Protein AF-A0A937R7B5-F1 (afdb_monomer_lite)

pLDDT: mean 81.18, std 18.34, range [26.33, 96.38]

Radius of gyration: 23.82 Å; chains: 1; bounding box: 44×45×76 Å

Secondary structure (DSSP, 8-state):
--------EEEEEEE-TTT--EEEEEEETTS-EEE--TT-------PPPSSSS------------------GGGEEEE--GGGTT-HHHHHHH-EEEETTT--SS--HHHHHHHHHHHHHHHHHT--S-HHHHHHHHHS-GGGG-SSHHHHHHHHHHH-HHHHHHHHHHHHHHHS-SHHHHHHHHTTS-GGGG-S-PPPHHHHHHHHHS--HHHHHHT-

Foldseek 3Di:
DDDPPDFDFQWDWDADPPPGDIFIFGQGPVRDTDTDDPPDDDDDDDDPDDDDDDDDDDDDDPDDCPDPPPPLVQWFKDDPPLQQQPLLLLLQQIFIAGPVPDDDDDALVRSVVRLLVLQLVLLVPAPPQVLVLCCVQPVCSVLSPDHSSSSSVSCCVPPPLSCVSSVLVNVCVVPVDLVSVPSSDPPDHSVVSDDDRDDRVVSVVSSSPDHPNSNSVSD

Sequence (219 aa):
MENDNAVIGVITSRKCPTCGHHEVGYETSNGEFLPLRPGDSVGVFRKPPAPGLAAKPEEFTVESPEGGEDDFSGFETWVPEALKSNRSLRSKYGVLINKDVVKGEMSAALYEMAYRQKLQLLIQRNYTPLSVILDKYFVAPHLAAGDPRRVADALWEELEEIRMPVQLVTQWLENPGDESLLKMIHPLSINDLKEGRVSDEQLKQELDELSLEDFLEML

Structure (mmCIF, N/CA/C/O backbone):
data_AF-A0A937R7B5-F1
#
_entry.id   AF-A0A937R7B5-F1
#
loop_
_atom_site.group_PDB
_atom_site.id
_atom_site.type_symbol
_atom_site.label_atom_id
_atom_site.label_alt_id
_atom_site.label_comp_id
_atom_site.label_asym_id
_atom_site.label_entity_id
_atom_site.label_seq_id
_atom_site.pdbx_PDB_ins_code
_atom_site.Cartn_x
_atom_site.Cartn_y
_atom_site.Cartn_z
_atom_site.occupancy
_atom_site.B_iso_or_equiv
_atom_site.auth_seq_id
_atom_site.auth_comp_id
_atom_site.auth_asym_id
_atom_site.auth_atom_id
_atom_site.pdbx_PDB_model_num
ATOM 1 N N . MET A 1 1 ? 22.180 9.642 -51.219 1.00 37.03 1 MET A N 1
ATOM 2 C CA . MET A 1 1 ? 22.421 8.798 -50.035 1.00 37.03 1 MET A CA 1
ATOM 3 C C . MET A 1 1 ? 21.064 8.266 -49.645 1.00 37.03 1 MET A C 1
ATOM 5 O O . MET A 1 1 ? 20.129 9.054 -49.595 1.00 37.03 1 MET A O 1
ATOM 9 N N . GLU A 1 2 ? 20.950 6.945 -49.645 1.00 38.78 2 GLU A N 1
ATOM 10 C CA . GLU A 1 2 ? 19.700 6.187 -49.709 1.00 38.78 2 GLU A CA 1
ATOM 11 C C . GLU A 1 2 ? 18.796 6.455 -48.504 1.00 38.78 2 GLU A C 1
ATOM 13 O O . GLU A 1 2 ? 19.267 6.603 -47.382 1.00 38.78 2 GLU A O 1
ATOM 18 N N . ASN A 1 3 ? 17.494 6.560 -48.774 1.00 39.47 3 ASN A N 1
ATOM 19 C CA . ASN A 1 3 ? 16.464 6.699 -47.756 1.00 39.47 3 ASN A CA 1
ATOM 20 C C . ASN A 1 3 ? 16.438 5.421 -46.910 1.00 39.47 3 ASN A C 1
ATOM 22 O O . ASN A 1 3 ? 16.066 4.365 -47.426 1.00 39.47 3 ASN A O 1
ATOM 26 N N . ASP A 1 4 ? 16.782 5.527 -45.626 1.00 47.38 4 ASP A N 1
ATOM 27 C CA . ASP A 1 4 ? 16.465 4.504 -44.630 1.00 47.38 4 ASP A CA 1
ATOM 28 C C . ASP A 1 4 ? 14.940 4.410 -44.520 1.00 47.38 4 ASP A C 1
ATOM 30 O O . ASP A 1 4 ? 14.279 5.155 -43.792 1.00 47.38 4 ASP A O 1
ATOM 34 N N . ASN A 1 5 ? 14.361 3.533 -45.338 1.00 60.12 5 ASN A N 1
ATOM 35 C CA . ASN A 1 5 ? 12.936 3.259 -45.339 1.00 60.12 5 ASN A CA 1
ATOM 36 C C . ASN A 1 5 ? 12.573 2.638 -43.990 1.00 60.12 5 ASN A C 1
ATOM 38 O O . ASN A 1 5 ? 12.854 1.467 -43.737 1.00 60.12 5 ASN A O 1
ATOM 42 N N . ALA A 1 6 ? 11.928 3.427 -43.134 1.00 66.88 6 ALA A N 1
ATOM 43 C CA . ALA A 1 6 ? 11.282 2.921 -41.936 1.00 66.88 6 ALA A CA 1
ATOM 44 C C . ALA A 1 6 ? 10.336 1.774 -42.322 1.00 66.88 6 ALA A C 1
ATOM 46 O O . ALA A 1 6 ? 9.425 1.955 -43.135 1.00 66.88 6 ALA A O 1
ATOM 47 N N . VAL A 1 7 ? 10.563 0.588 -41.757 1.00 69.31 7 VAL A N 1
ATOM 48 C CA . VAL A 1 7 ? 9.703 -0.569 -42.002 1.00 69.31 7 VAL A CA 1
ATOM 49 C C . VAL A 1 7 ? 8.607 -0.598 -40.947 1.00 69.31 7 VAL A C 1
ATOM 51 O O . VAL A 1 7 ? 8.877 -0.577 -39.748 1.00 69.31 7 VAL A O 1
ATOM 54 N N . ILE A 1 8 ? 7.357 -0.633 -41.403 1.00 78.75 8 ILE A N 1
ATOM 55 C CA . ILE A 1 8 ? 6.178 -0.671 -40.540 1.00 78.75 8 ILE A CA 1
ATOM 56 C C . ILE A 1 8 ? 5.576 -2.072 -40.620 1.00 78.75 8 ILE A C 1
ATOM 58 O O . ILE A 1 8 ? 5.249 -2.565 -41.701 1.00 78.75 8 ILE A O 1
ATOM 62 N N . GLY A 1 9 ? 5.416 -2.706 -39.464 1.00 81.06 9 GLY A N 1
ATOM 63 C CA . GLY A 1 9 ? 4.837 -4.035 -39.341 1.00 81.06 9 GLY A CA 1
ATOM 64 C C . GLY A 1 9 ? 4.212 -4.256 -37.971 1.00 81.06 9 GLY A C 1
ATOM 65 O O . GLY A 1 9 ? 4.376 -3.454 -37.051 1.00 81.06 9 GLY A O 1
ATOM 66 N N . VAL A 1 10 ? 3.467 -5.347 -37.839 1.00 83.38 10 VAL A N 1
ATOM 67 C CA . VAL A 1 10 ? 2.853 -5.762 -36.576 1.00 83.38 10 VAL A CA 1
ATOM 68 C C . VAL A 1 10 ? 3.848 -6.637 -35.827 1.00 83.38 10 VAL A C 1
ATOM 70 O O . VAL A 1 10 ? 4.328 -7.627 -36.375 1.00 83.38 10 VAL A O 1
ATOM 73 N N . ILE A 1 11 ? 4.156 -6.290 -34.576 1.00 87.38 11 ILE A N 1
ATOM 74 C CA . ILE A 1 11 ? 5.022 -7.124 -33.734 1.00 87.38 11 ILE A CA 1
ATOM 75 C C . ILE A 1 11 ? 4.336 -8.474 -33.509 1.00 87.38 11 ILE A C 1
ATOM 77 O O . ILE A 1 11 ? 3.206 -8.536 -33.025 1.00 87.38 11 ILE A O 1
ATOM 81 N N . THR A 1 12 ? 5.031 -9.552 -33.854 1.00 87.44 12 THR A N 1
ATOM 82 C CA . THR A 1 12 ? 4.553 -10.928 -33.745 1.00 87.44 12 THR A CA 1
ATOM 83 C C . THR A 1 12 ? 5.675 -11.853 -33.273 1.00 87.44 12 THR A C 1
ATOM 85 O O . THR A 1 12 ? 6.851 -11.485 -33.232 1.00 87.44 12 THR A O 1
ATOM 88 N N . SER A 1 13 ? 5.315 -13.077 -32.903 1.00 90.06 13 SER A N 1
ATOM 89 C CA . SER A 1 13 ? 6.267 -14.117 -32.513 1.00 90.06 13 SER A CA 1
ATOM 90 C C . SER A 1 13 ? 6.004 -15.386 -33.308 1.00 90.06 13 SER A C 1
ATOM 92 O O . SER A 1 13 ? 4.850 -15.750 -33.542 1.00 90.06 13 SER A O 1
ATOM 94 N N . ARG A 1 14 ? 7.068 -16.071 -33.723 1.00 88.25 14 ARG A N 1
ATOM 95 C CA . ARG A 1 14 ? 6.978 -17.357 -34.425 1.00 88.25 14 ARG A CA 1
ATOM 96 C C . ARG A 1 14 ? 8.133 -18.275 -34.039 1.00 88.25 14 ARG A C 1
ATOM 98 O O . ARG A 1 14 ? 9.072 -17.861 -33.366 1.00 88.25 14 ARG A O 1
ATOM 105 N N . LYS A 1 15 ? 8.077 -19.536 -34.471 1.00 89.00 15 LYS A N 1
ATOM 106 C CA . LYS A 1 15 ? 9.223 -20.451 -34.380 1.00 89.00 15 LYS A CA 1
ATOM 107 C C . LYS A 1 15 ? 10.112 -20.288 -35.607 1.00 89.00 15 LYS A C 1
ATOM 109 O O . LYS A 1 15 ? 9.613 -20.338 -36.730 1.00 89.00 15 LYS A O 1
ATOM 114 N N . CYS A 1 16 ? 11.414 -20.137 -35.386 1.00 81.56 16 CYS A N 1
ATOM 115 C CA . CYS A 1 16 ? 12.412 -20.055 -36.440 1.00 81.56 16 CYS A CA 1
ATOM 116 C C . CYS A 1 16 ? 12.360 -21.331 -37.300 1.00 81.56 16 CYS A C 1
ATOM 118 O O . CYS A 1 16 ? 12.525 -22.430 -36.755 1.00 81.56 16 CYS A O 1
ATOM 120 N N . PRO A 1 17 ? 12.171 -21.232 -38.627 1.00 80.31 17 PRO A N 1
ATOM 121 C CA . PRO A 1 17 ? 12.059 -22.405 -39.495 1.00 80.31 17 PRO A CA 1
ATOM 122 C C . PRO A 1 17 ? 13.367 -23.207 -39.595 1.00 80.31 17 PRO A C 1
ATOM 124 O O . PRO A 1 17 ? 13.338 -24.374 -39.971 1.00 80.31 17 PRO A O 1
ATOM 127 N N . THR A 1 18 ? 14.505 -22.604 -39.238 1.00 81.56 18 THR A N 1
ATOM 128 C CA . THR A 1 18 ? 15.832 -23.226 -39.360 1.00 81.56 18 THR A CA 1
ATOM 129 C C . THR A 1 18 ? 16.210 -24.069 -38.143 1.00 81.56 18 THR A C 1
ATOM 131 O O . THR A 1 18 ? 16.817 -25.125 -38.292 1.00 81.56 18 THR A O 1
ATOM 134 N N . CYS A 1 19 ? 15.881 -23.622 -36.928 1.00 85.88 19 CYS A N 1
ATOM 135 C CA . CYS A 1 19 ? 16.323 -24.291 -35.697 1.00 85.88 19 CYS A CA 1
ATOM 136 C C . CYS A 1 19 ? 15.269 -24.364 -34.582 1.00 85.88 19 CYS A C 1
ATOM 138 O O . CYS A 1 19 ? 15.563 -24.865 -33.501 1.00 85.88 19 CYS A O 1
ATOM 140 N N . GLY A 1 20 ? 14.036 -23.908 -34.825 1.00 83.06 20 GLY A N 1
ATOM 141 C CA . GLY A 1 20 ? 12.882 -24.166 -33.958 1.00 83.06 20 GLY A CA 1
ATOM 142 C C . GLY A 1 20 ? 12.789 -23.342 -32.669 1.00 83.06 20 GLY A C 1
ATOM 143 O O .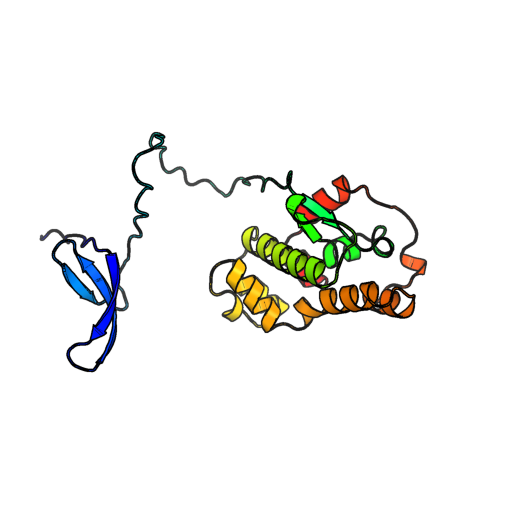 GLY A 1 20 ? 11.826 -23.523 -31.922 1.00 83.06 20 GLY A O 1
ATOM 144 N N . HIS A 1 21 ? 13.735 -22.436 -32.398 1.00 80.00 21 HIS A N 1
ATOM 145 C CA . HIS A 1 21 ? 13.627 -21.496 -31.277 1.00 80.00 21 HIS A CA 1
ATOM 146 C C . HIS A 1 21 ? 12.552 -20.433 -31.545 1.00 80.00 21 HIS A C 1
ATOM 148 O O . HIS A 1 21 ? 12.175 -20.193 -32.692 1.00 80.00 21 HIS A O 1
ATOM 154 N N . HIS A 1 22 ? 12.045 -19.798 -30.489 1.00 86.06 22 HIS A N 1
ATOM 155 C CA . HIS A 1 22 ? 11.089 -18.701 -30.632 1.00 86.06 22 HIS A CA 1
ATOM 156 C C . HIS A 1 22 ? 11.817 -17.409 -30.999 1.00 86.06 22 HIS A C 1
ATOM 158 O O . HIS A 1 22 ? 12.735 -16.998 -30.295 1.00 86.06 22 HIS A O 1
ATOM 164 N N . GLU A 1 23 ? 11.381 -16.773 -32.081 1.00 87.25 23 GLU A N 1
ATOM 165 C CA . GLU A 1 23 ? 11.879 -15.485 -32.552 1.00 87.25 23 GLU A CA 1
ATOM 166 C C . GLU A 1 23 ? 10.748 -14.448 -32.530 1.00 87.25 23 GLU A C 1
ATOM 168 O O . GLU A 1 23 ? 9.599 -14.740 -32.881 1.00 87.25 23 GLU A O 1
ATOM 173 N N . VAL A 1 24 ? 11.080 -13.235 -32.084 1.00 90.62 24 VAL A N 1
ATOM 174 C CA . VAL A 1 24 ? 10.179 -12.076 -32.069 1.00 90.62 24 VAL A CA 1
ATOM 175 C C . VAL A 1 24 ? 10.624 -11.124 -33.170 1.00 90.62 24 VAL A C 1
ATOM 177 O O . VAL A 1 24 ? 11.815 -10.869 -33.347 1.00 90.62 24 VAL A O 1
ATOM 180 N N . GLY A 1 25 ? 9.667 -10.627 -33.937 1.00 89.44 25 GLY A N 1
ATOM 181 C CA . GLY A 1 25 ? 9.913 -9.781 -35.095 1.00 89.44 25 GLY A CA 1
ATOM 182 C C . GLY A 1 25 ? 8.684 -8.958 -35.429 1.00 89.44 25 GLY A C 1
ATOM 183 O O . GLY A 1 25 ? 7.690 -8.989 -34.705 1.00 89.44 25 GLY A O 1
ATOM 184 N N . TYR A 1 26 ? 8.735 -8.235 -36.533 1.00 88.38 26 TYR A N 1
ATOM 185 C CA . TYR A 1 26 ? 7.574 -7.550 -37.081 1.00 88.38 26 TYR A CA 1
ATOM 186 C C . TYR A 1 26 ? 7.204 -8.157 -38.430 1.00 88.38 26 TYR A C 1
ATOM 188 O O . TYR A 1 26 ? 8.061 -8.463 -39.259 1.00 88.38 26 TYR A O 1
ATOM 196 N N . GLU A 1 27 ? 5.908 -8.358 -38.631 1.00 87.12 27 GLU A N 1
ATOM 197 C CA . GLU A 1 27 ? 5.335 -8.818 -39.888 1.00 87.12 27 GLU A CA 1
ATOM 198 C C . GLU A 1 27 ? 4.853 -7.607 -40.686 1.00 87.12 27 GLU A C 1
ATOM 200 O O . GLU A 1 27 ? 4.016 -6.827 -40.219 1.00 87.12 27 GLU A O 1
ATOM 205 N N . THR A 1 28 ? 5.422 -7.404 -41.871 1.00 85.00 28 THR A N 1
ATOM 206 C CA . THR A 1 28 ? 5.047 -6.299 -42.762 1.00 85.00 28 THR A CA 1
ATOM 207 C C . THR A 1 28 ? 3.679 -6.550 -43.396 1.00 85.00 28 THR A C 1
ATOM 209 O O . THR A 1 28 ? 3.172 -7.671 -43.409 1.00 85.00 28 THR A O 1
ATOM 212 N N . SER A 1 29 ? 3.084 -5.522 -44.009 1.00 77.75 29 SER A N 1
ATOM 213 C CA . SER A 1 29 ? 1.828 -5.667 -44.767 1.00 77.75 29 SER A CA 1
ATOM 214 C C . SER A 1 29 ? 1.889 -6.716 -45.883 1.00 77.75 29 SER A C 1
ATOM 216 O O . SER A 1 29 ? 0.852 -7.192 -46.337 1.00 77.75 29 SER A O 1
ATOM 218 N N . ASN A 1 30 ? 3.097 -7.065 -46.328 1.00 79.75 30 ASN A N 1
ATOM 219 C CA . ASN A 1 30 ? 3.339 -8.034 -47.389 1.00 79.75 30 ASN A CA 1
ATOM 220 C C . ASN A 1 30 ? 3.539 -9.465 -46.846 1.00 79.75 30 ASN A C 1
ATOM 222 O O . ASN A 1 30 ? 3.862 -10.361 -47.622 1.00 79.75 30 ASN A O 1
ATOM 226 N N . GLY A 1 31 ? 3.370 -9.684 -45.533 1.00 81.19 31 GLY A N 1
ATOM 227 C CA . GLY A 1 31 ? 3.555 -10.981 -44.868 1.00 81.19 31 GLY A CA 1
ATOM 228 C C . GLY A 1 31 ? 5.021 -11.370 -44.651 1.00 81.19 31 GLY A C 1
ATOM 229 O O . GLY A 1 31 ? 5.321 -12.510 -44.296 1.00 81.19 31 GLY A O 1
ATOM 230 N N . GLU A 1 32 ? 5.957 -10.446 -44.884 1.00 88.12 32 GLU A N 1
ATOM 231 C CA . GLU A 1 32 ? 7.374 -10.674 -44.615 1.00 88.12 32 GLU A CA 1
ATOM 232 C C . GLU A 1 32 ? 7.655 -10.484 -43.125 1.00 88.12 32 GLU A C 1
ATOM 234 O O . GLU A 1 32 ? 7.302 -9.457 -42.548 1.00 88.12 32 GLU A O 1
ATOM 239 N N . PHE A 1 33 ? 8.315 -11.465 -42.513 1.00 86.81 33 PHE A N 1
ATOM 240 C CA . PHE A 1 33 ? 8.740 -11.391 -41.121 1.00 86.81 33 PHE A CA 1
ATOM 241 C C . PHE A 1 33 ? 10.193 -10.940 -41.029 1.00 86.81 33 PHE A C 1
ATOM 243 O O . PHE A 1 33 ? 11.089 -11.604 -41.559 1.00 86.81 33 PHE A O 1
ATOM 250 N N . LEU A 1 34 ? 10.421 -9.871 -40.276 1.00 86.25 34 LEU A N 1
ATOM 251 C CA . LEU A 1 34 ? 11.741 -9.322 -39.998 1.00 86.25 34 LEU A CA 1
ATOM 252 C C . LEU A 1 34 ? 12.039 -9.481 -38.497 1.00 86.25 34 LEU A C 1
ATOM 254 O O . LEU A 1 34 ? 11.307 -8.927 -37.673 1.00 86.25 34 LEU A O 1
ATOM 258 N N . PRO A 1 35 ? 13.066 -10.263 -38.110 1.00 87.94 35 PRO A N 1
ATOM 259 C CA . PRO A 1 35 ? 13.387 -10.490 -36.703 1.00 87.94 35 PRO A CA 1
ATOM 260 C C . PRO A 1 35 ? 13.931 -9.215 -36.055 1.00 87.94 35 PRO A C 1
ATOM 262 O O . PRO A 1 35 ? 14.759 -8.527 -36.656 1.00 87.94 35 PRO A O 1
ATOM 265 N N . LEU A 1 36 ? 13.517 -8.944 -34.815 1.00 87.38 36 LEU A N 1
ATOM 266 C CA . LEU A 1 36 ? 14.069 -7.849 -34.018 1.00 87.38 36 LEU A CA 1
ATOM 267 C C . LEU A 1 36 ? 15.483 -8.199 -33.557 1.00 87.38 36 LEU A C 1
ATOM 269 O O . LEU A 1 36 ? 15.733 -9.293 -33.042 1.00 87.38 36 LEU A O 1
ATOM 273 N N . ARG A 1 37 ? 16.409 -7.257 -33.718 1.00 82.75 37 ARG A N 1
ATOM 274 C CA . ARG A 1 37 ? 17.803 -7.393 -33.301 1.00 82.75 37 ARG A CA 1
ATOM 275 C C . ARG A 1 37 ? 18.113 -6.450 -32.140 1.00 82.75 37 ARG A C 1
ATOM 277 O O . ARG A 1 37 ? 17.550 -5.359 -32.051 1.00 82.75 37 ARG A O 1
ATOM 284 N N . PRO A 1 38 ? 19.037 -6.834 -31.244 1.00 76.31 38 PRO A N 1
ATOM 285 C CA . PRO A 1 38 ? 19.567 -5.902 -30.259 1.00 76.31 38 PRO A CA 1
ATOM 286 C C . PRO A 1 38 ? 20.127 -4.651 -30.949 1.00 76.31 38 PRO A C 1
ATOM 288 O O . PRO A 1 38 ? 20.987 -4.764 -31.821 1.00 76.31 38 PRO A O 1
ATOM 291 N N . GLY A 1 39 ? 19.639 -3.475 -30.548 1.00 75.00 39 GLY A N 1
ATOM 292 C CA . GLY A 1 39 ? 20.003 -2.186 -31.146 1.00 75.00 39 GLY A CA 1
ATOM 293 C C . GLY A 1 39 ? 18.953 -1.588 -32.090 1.00 75.00 39 GLY A C 1
ATOM 294 O O . GLY A 1 39 ? 19.116 -0.438 -32.489 1.00 75.00 39 GLY A O 1
ATOM 295 N N . ASP A 1 40 ? 17.876 -2.312 -32.410 1.00 78.62 40 ASP A N 1
ATOM 296 C CA . ASP A 1 40 ? 16.778 -1.769 -33.216 1.00 78.62 40 ASP A CA 1
ATOM 297 C C . ASP A 1 40 ? 15.993 -0.690 -32.448 1.00 78.62 40 ASP A C 1
ATOM 299 O O . ASP A 1 40 ? 15.599 -0.875 -31.293 1.00 78.62 40 ASP A O 1
ATOM 303 N N . SER A 1 41 ? 15.710 0.428 -33.121 1.00 73.12 41 SER A N 1
ATOM 304 C CA . SER A 1 41 ? 14.814 1.479 -32.623 1.00 73.12 41 SER A CA 1
ATOM 305 C C . SER A 1 41 ? 13.379 1.190 -33.059 1.00 73.12 41 SER A C 1
ATOM 307 O O . SER A 1 41 ? 13.099 1.110 -34.254 1.00 73.12 41 SER A O 1
ATOM 309 N N . VAL A 1 42 ? 12.453 1.062 -32.104 1.00 76.31 42 VAL A N 1
ATOM 310 C CA . VAL A 1 42 ? 11.048 0.716 -32.379 1.00 76.31 42 VAL A CA 1
ATOM 311 C C . VAL A 1 42 ? 10.129 1.909 -32.123 1.00 76.31 42 VAL A C 1
ATOM 313 O O . VAL A 1 42 ? 10.086 2.450 -31.020 1.00 76.31 42 VAL A O 1
ATOM 316 N N . GLY A 1 43 ? 9.346 2.285 -33.138 1.00 73.69 43 GLY A N 1
ATOM 317 C CA . GLY A 1 43 ? 8.228 3.219 -33.003 1.00 73.69 43 GLY A CA 1
ATOM 318 C C . GLY A 1 43 ? 6.922 2.471 -32.733 1.00 73.69 43 GLY A C 1
ATOM 319 O O . GLY A 1 43 ? 6.501 1.647 -33.543 1.00 73.69 43 GLY A O 1
ATOM 320 N N . VAL A 1 44 ? 6.263 2.747 -31.604 1.00 75.12 44 VAL A N 1
ATOM 321 C CA . VAL A 1 44 ? 4.973 2.127 -31.262 1.00 75.12 44 VAL A CA 1
ATOM 322 C C . VAL A 1 44 ? 3.831 3.011 -31.750 1.00 75.12 44 VAL A C 1
ATOM 324 O O . VAL A 1 44 ? 3.490 4.018 -31.134 1.00 75.12 44 VAL A O 1
ATOM 327 N N . PHE A 1 45 ? 3.198 2.598 -32.844 1.00 68.31 45 PHE A N 1
ATOM 328 C CA . PHE A 1 45 ? 2.004 3.250 -33.373 1.00 68.31 45 PHE A CA 1
ATOM 329 C C . PHE A 1 45 ? 0.767 2.534 -32.833 1.00 68.31 45 PHE A C 1
ATOM 331 O O . PHE A 1 45 ? 0.415 1.441 -33.282 1.00 68.31 45 PHE A O 1
ATOM 338 N N . ARG A 1 46 ? 0.095 3.128 -31.841 1.00 61.22 46 ARG A N 1
ATOM 339 C CA . ARG A 1 46 ? -1.196 2.612 -31.372 1.00 61.22 46 ARG A CA 1
ATOM 340 C C . ARG A 1 46 ? -2.193 2.738 -32.521 1.00 61.22 46 ARG A C 1
ATOM 342 O O . ARG A 1 46 ? -2.498 3.849 -32.949 1.00 61.22 46 ARG A O 1
ATOM 349 N N . LYS A 1 47 ? -2.686 1.607 -33.038 1.00 51.47 47 LYS A N 1
ATOM 350 C CA . LYS A 1 47 ? -3.784 1.613 -34.009 1.00 51.47 47 LYS A CA 1
ATOM 351 C C . LYS A 1 47 ? -4.956 2.361 -33.360 1.00 51.47 47 LYS A C 1
ATOM 353 O O . LYS A 1 47 ? -5.373 1.951 -32.275 1.00 51.47 47 LYS A O 1
ATOM 358 N N . PRO A 1 48 ? -5.476 3.436 -33.973 1.00 41.44 48 PRO A N 1
ATOM 359 C CA . PRO A 1 48 ? -6.657 4.101 -33.452 1.00 41.44 48 PRO A CA 1
ATOM 360 C C . PRO A 1 48 ? -7.803 3.085 -33.347 1.00 41.44 48 PRO A C 1
ATOM 362 O O . PRO A 1 48 ? -7.903 2.205 -34.216 1.00 41.44 48 PRO A O 1
ATOM 365 N N . PRO A 1 49 ? -8.678 3.177 -32.330 1.00 41.12 49 PRO A N 1
ATOM 366 C CA . PRO A 1 49 ? -9.955 2.479 -32.390 1.00 41.12 49 PRO A CA 1
ATOM 367 C C . PRO A 1 49 ? -10.642 2.835 -33.719 1.00 41.12 49 PRO A C 1
ATOM 369 O O . PRO A 1 49 ? -10.520 3.958 -34.213 1.00 41.12 49 PRO A O 1
ATOM 372 N N . ALA A 1 50 ? -11.289 1.848 -34.346 1.00 35.62 50 ALA A N 1
ATOM 373 C CA . ALA A 1 50 ? -11.968 2.028 -35.628 1.00 35.62 50 ALA A CA 1
ATOM 374 C C . ALA A 1 50 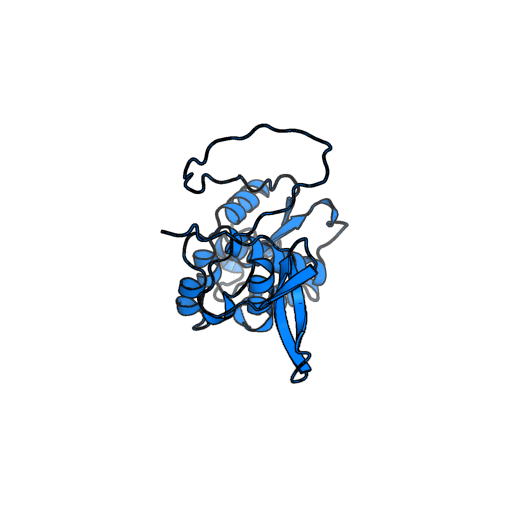? -12.889 3.269 -35.596 1.00 35.62 50 ALA A C 1
ATOM 376 O O . ALA A 1 50 ? -13.462 3.567 -34.547 1.00 35.62 50 ALA A O 1
ATOM 377 N N . PRO A 1 51 ? -13.017 4.009 -36.713 1.00 38.56 51 PRO A N 1
ATOM 378 C CA . PRO A 1 51 ? -13.577 5.352 -36.713 1.00 38.56 51 PRO A CA 1
ATOM 379 C C . PRO A 1 51 ? -15.024 5.354 -36.224 1.00 38.56 51 PRO A C 1
ATOM 381 O O . PRO A 1 51 ? -15.932 4.834 -36.867 1.00 38.56 51 PRO A O 1
ATOM 384 N N . GLY A 1 52 ? -15.194 5.993 -35.076 1.00 33.00 52 GLY A N 1
ATOM 385 C CA . GLY A 1 52 ? -16.455 6.241 -34.410 1.00 33.00 52 GLY A CA 1
ATOM 386 C C . GLY A 1 52 ? -16.178 7.074 -33.171 1.00 33.00 52 GLY A C 1
ATOM 387 O O . GLY A 1 52 ? -16.301 6.553 -32.074 1.00 33.00 52 GLY A O 1
ATOM 388 N N . LEU A 1 53 ? -15.730 8.316 -33.393 1.00 35.62 53 LEU A N 1
ATOM 389 C CA . LEU A 1 53 ? -15.740 9.505 -32.520 1.00 35.62 53 LEU A CA 1
ATOM 390 C C . LEU A 1 53 ? -14.433 10.286 -32.713 1.00 35.62 53 LEU A C 1
ATOM 392 O O . LEU A 1 53 ? -13.343 9.850 -32.362 1.00 35.62 53 LEU A O 1
ATOM 396 N N . ALA A 1 54 ? -14.572 11.426 -33.382 1.00 40.75 54 ALA A N 1
ATOM 397 C CA . ALA A 1 54 ? -13.494 12.324 -33.749 1.00 40.75 54 ALA A CA 1
ATOM 398 C C . ALA A 1 54 ? -12.987 13.132 -32.547 1.00 40.75 54 ALA A C 1
ATOM 400 O O . ALA A 1 54 ? -13.794 13.622 -31.762 1.00 40.75 54 ALA A O 1
ATOM 401 N N . ALA A 1 55 ? -11.682 13.402 -32.511 1.00 32.19 55 ALA A N 1
ATOM 402 C CA . ALA A 1 55 ? -11.148 14.658 -31.997 1.00 32.19 55 ALA A CA 1
ATOM 403 C C . ALA A 1 55 ? -9.831 14.996 -32.717 1.00 32.19 55 ALA A C 1
ATOM 405 O O . ALA A 1 55 ? -9.081 14.113 -33.127 1.00 32.19 55 ALA A O 1
ATOM 406 N N . LYS A 1 56 ? -9.645 16.294 -32.955 1.00 34.25 56 LYS A N 1
ATOM 407 C CA . LYS A 1 56 ? -8.581 16.945 -33.731 1.00 34.25 56 LYS A CA 1
ATOM 408 C C . LYS A 1 56 ? -7.190 16.821 -33.074 1.00 34.25 56 LYS A C 1
ATOM 410 O O . LYS A 1 56 ? -7.121 16.514 -31.891 1.00 34.25 56 LYS A O 1
ATOM 415 N N . PRO A 1 57 ? -6.106 17.080 -33.833 1.00 41.56 57 PRO A N 1
ATOM 416 C CA . PRO A 1 57 ? -4.736 16.953 -33.349 1.00 41.56 57 PRO A CA 1
ATOM 417 C C . PRO A 1 57 ? -4.347 18.170 -32.505 1.00 41.56 57 PRO A C 1
ATOM 419 O O . PRO A 1 57 ? -4.459 19.297 -32.988 1.00 41.56 57 PRO A O 1
ATOM 422 N N . GLU A 1 58 ? -3.867 17.939 -31.285 1.00 34.09 58 GLU A N 1
ATOM 423 C CA . GLU A 1 58 ? -3.130 18.946 -30.519 1.00 34.09 58 GLU A CA 1
ATOM 424 C C . GLU A 1 58 ? -1.634 18.633 -30.530 1.00 34.09 58 GLU A C 1
ATOM 426 O O . GLU A 1 58 ? -1.197 17.479 -30.552 1.00 34.09 58 GLU A O 1
ATOM 431 N N . GLU A 1 59 ? -0.880 19.719 -30.648 1.00 34.19 59 GLU A N 1
ATOM 432 C CA . GLU A 1 59 ? 0.565 19.797 -30.751 1.00 34.19 59 GLU A CA 1
ATOM 433 C C . GLU A 1 59 ? 1.231 19.264 -29.479 1.00 34.19 59 GLU A C 1
ATOM 435 O O . GLU A 1 59 ? 0.737 19.438 -28.371 1.00 34.19 59 GLU A O 1
ATOM 440 N N . PHE A 1 60 ? 2.388 18.625 -29.651 1.00 35.97 60 PHE A N 1
ATOM 441 C CA . PHE A 1 60 ? 3.260 18.224 -28.554 1.00 35.97 60 PHE A CA 1
ATOM 442 C C . PHE A 1 60 ? 3.797 19.468 -27.829 1.00 35.97 60 PHE A C 1
ATOM 444 O O . PHE A 1 60 ? 4.827 20.028 -28.213 1.00 35.97 60 PHE A O 1
ATOM 451 N N . THR A 1 61 ? 3.135 19.870 -26.751 1.00 27.84 61 THR A N 1
ATOM 452 C CA . THR A 1 61 ? 3.774 20.559 -25.632 1.00 27.84 61 THR A CA 1
ATOM 453 C C . THR A 1 61 ? 4.373 19.509 -24.706 1.00 27.84 61 THR A C 1
ATOM 455 O O . THR A 1 61 ? 3.727 18.540 -24.314 1.00 27.84 61 THR A O 1
ATOM 458 N N . VAL A 1 62 ? 5.656 19.678 -24.383 1.00 44.28 62 VAL A N 1
ATOM 459 C CA . VAL A 1 62 ? 6.285 18.991 -23.253 1.00 44.28 62 VAL A CA 1
ATOM 460 C C . VAL A 1 62 ? 5.632 19.562 -22.002 1.00 44.28 62 VAL A C 1
ATOM 462 O O . VAL A 1 62 ? 6.075 20.575 -21.467 1.00 44.28 62 VAL A O 1
ATOM 465 N N . GLU A 1 63 ? 4.529 18.955 -21.589 1.00 26.33 63 GLU A N 1
ATOM 466 C CA . GLU A 1 63 ? 3.933 19.213 -20.293 1.00 26.33 63 GLU A CA 1
ATOM 467 C C . GLU A 1 63 ? 4.709 18.381 -19.273 1.00 26.33 63 GLU A C 1
ATOM 469 O O . GLU A 1 63 ? 4.770 17.150 -19.338 1.00 26.33 63 GLU A O 1
ATOM 474 N N . SER A 1 64 ? 5.344 19.079 -18.326 1.00 37.38 64 SER A N 1
ATOM 475 C CA . SER A 1 64 ? 5.522 18.541 -16.976 1.00 37.38 64 SER A CA 1
ATOM 476 C C . SER A 1 64 ? 4.220 17.856 -16.552 1.00 37.38 64 SER A C 1
ATOM 478 O O . SER A 1 64 ? 3.165 18.325 -16.975 1.00 37.38 64 SER A O 1
ATOM 480 N N . PRO A 1 65 ? 4.241 16.802 -15.719 1.00 36.53 65 PRO A N 1
ATOM 481 C CA . PRO A 1 65 ? 3.012 16.176 -15.259 1.00 36.53 65 PRO A CA 1
ATOM 482 C C . PRO A 1 65 ? 2.307 17.174 -14.333 1.00 36.53 65 PRO A C 1
ATOM 484 O O . PRO A 1 65 ? 2.503 17.169 -13.122 1.00 36.53 65 PRO A O 1
ATOM 487 N N . GLU A 1 66 ? 1.544 18.101 -14.905 1.00 33.75 66 GLU A N 1
ATOM 488 C CA . GLU A 1 66 ? 0.448 18.729 -14.202 1.00 33.75 66 GLU A CA 1
ATOM 489 C C . GLU A 1 66 ? -0.518 17.593 -13.903 1.00 33.75 66 GLU A C 1
ATOM 491 O O . GLU A 1 66 ? -0.907 16.833 -14.793 1.00 33.75 66 GLU A O 1
ATOM 496 N N . GLY A 1 67 ? -0.779 17.413 -12.609 1.00 34.44 67 GLY A N 1
ATOM 497 C CA . GLY A 1 67 ? -1.622 16.358 -12.091 1.00 34.44 67 GLY A CA 1
ATOM 498 C C . GLY A 1 67 ? -2.908 16.264 -12.895 1.00 34.44 67 GLY A C 1
ATOM 499 O O . GLY A 1 67 ? -3.776 17.128 -12.806 1.00 34.44 67 GLY A O 1
ATOM 500 N N . GLY A 1 68 ? -3.052 15.169 -13.641 1.00 33.97 68 GLY A N 1
ATOM 501 C CA . GLY A 1 68 ? -4.373 14.599 -13.790 1.00 33.97 68 GLY A CA 1
ATOM 502 C C . GLY A 1 68 ? -4.816 14.291 -12.372 1.00 33.97 68 GLY A C 1
ATOM 503 O O . GLY A 1 68 ? -4.240 13.406 -11.743 1.00 33.97 68 GLY A O 1
ATOM 504 N N . GLU A 1 69 ? -5.735 15.093 -11.839 1.00 43.50 69 GLU A N 1
ATOM 505 C CA . GLU A 1 69 ? -6.460 14.747 -10.626 1.00 43.50 69 GLU A CA 1
ATOM 506 C C . GLU A 1 69 ? -7.030 13.352 -10.885 1.00 43.50 69 GLU A C 1
ATOM 508 O O . GLU A 1 69 ? -7.957 13.193 -11.682 1.00 43.50 69 GLU A O 1
ATOM 513 N N . ASP A 1 70 ? -6.401 12.319 -10.316 1.00 51.09 70 ASP A N 1
ATOM 514 C CA . ASP A 1 70 ? -6.976 10.985 -10.299 1.00 51.09 70 ASP A CA 1
ATOM 515 C C . ASP A 1 70 ? -8.372 11.175 -9.697 1.00 51.09 70 ASP A C 1
ATOM 517 O O . ASP A 1 70 ? -8.508 11.576 -8.539 1.00 51.09 70 ASP A O 1
ATOM 521 N N . ASP A 1 71 ? -9.418 11.008 -10.512 1.00 60.44 71 ASP A N 1
ATOM 522 C CA . ASP A 1 71 ? -10.784 11.285 -10.085 1.00 60.44 71 ASP A CA 1
ATOM 523 C C . ASP A 1 71 ? -11.202 10.236 -9.050 1.00 60.44 71 ASP A C 1
ATOM 525 O O . ASP A 1 71 ? -11.782 9.187 -9.345 1.00 60.44 71 ASP A O 1
ATOM 529 N N . PHE A 1 72 ? -10.890 10.523 -7.788 1.00 65.88 72 PHE A N 1
ATOM 530 C CA . PHE A 1 72 ? -11.242 9.672 -6.670 1.00 65.88 72 PHE A CA 1
ATOM 531 C C . PHE A 1 72 ? -12.724 9.816 -6.291 1.00 65.88 72 PHE A C 1
ATOM 533 O O . PHE A 1 72 ? -13.126 9.325 -5.235 1.00 65.88 72 PHE A O 1
ATOM 540 N N . SER A 1 73 ? -13.572 10.517 -7.057 1.00 69.38 73 SER A N 1
ATOM 541 C CA . SER A 1 73 ? -15.000 10.703 -6.731 1.00 69.38 73 SER A CA 1
ATOM 542 C C . SER A 1 73 ? -15.755 9.373 -6.557 1.00 69.38 73 SER A C 1
ATOM 544 O O . SER A 1 73 ? -16.647 9.268 -5.700 1.00 69.38 73 SER A O 1
ATOM 546 N N . GLY A 1 74 ? -15.326 8.336 -7.285 1.00 78.44 74 GLY A N 1
ATOM 547 C CA . GLY A 1 74 ? -15.823 6.958 -7.199 1.00 78.44 74 GLY A CA 1
ATOM 548 C C . GLY A 1 74 ? -15.282 6.123 -6.031 1.00 78.44 74 GLY A C 1
ATOM 549 O O . GLY A 1 74 ? -15.675 4.967 -5.887 1.00 78.44 74 GLY A O 1
ATOM 550 N N . PHE A 1 75 ? -14.404 6.678 -5.190 1.00 83.75 75 PHE A N 1
ATOM 551 C CA . PHE A 1 75 ? -13.767 5.956 -4.089 1.00 83.75 75 PHE A CA 1
ATOM 552 C C . PHE A 1 75 ? -14.278 6.400 -2.714 1.00 83.75 75 PHE A C 1
ATOM 554 O O . PHE A 1 75 ? -14.559 7.579 -2.477 1.00 83.75 75 PHE A O 1
ATOM 561 N N . GLU A 1 76 ? -14.367 5.434 -1.807 1.00 87.19 76 GLU A N 1
ATOM 562 C CA . GLU A 1 76 ? -14.571 5.592 -0.368 1.00 87.19 76 GLU A CA 1
ATOM 563 C C . GLU A 1 76 ? -13.282 5.278 0.381 1.00 87.19 76 GLU A C 1
ATOM 565 O O . GLU A 1 76 ? -12.491 4.430 -0.034 1.00 87.19 76 GLU A O 1
ATOM 570 N N . THR A 1 77 ? -13.057 5.978 1.487 1.00 91.94 77 THR A N 1
ATOM 571 C CA . THR A 1 77 ? -11.921 5.722 2.364 1.00 91.94 77 THR A CA 1
ATOM 572 C C . THR A 1 77 ? -12.296 4.689 3.409 1.00 91.94 77 THR A C 1
ATOM 574 O O . THR A 1 77 ? -13.404 4.681 3.945 1.00 91.94 77 THR A O 1
ATOM 577 N N . TRP A 1 78 ? -11.353 3.811 3.729 1.00 93.62 78 TRP A N 1
ATOM 578 C CA . TRP A 1 78 ? -11.520 2.872 4.823 1.00 93.62 78 TRP A CA 1
ATOM 579 C C . TRP A 1 78 ? -10.242 2.743 5.633 1.00 93.62 78 TRP A C 1
ATOM 581 O O . TRP A 1 78 ? -9.143 2.632 5.093 1.00 93.62 78 TRP A O 1
ATOM 591 N N . VAL A 1 79 ? -10.403 2.728 6.949 1.00 93.38 79 VAL A N 1
ATOM 592 C CA . VAL A 1 79 ? -9.359 2.446 7.929 1.00 93.38 79 VAL A CA 1
ATOM 593 C C . VAL A 1 79 ? -10.043 1.852 9.165 1.00 93.38 79 VAL A C 1
ATOM 595 O O . VAL A 1 79 ? -11.172 2.254 9.467 1.00 93.38 79 VAL A O 1
ATOM 598 N N . PRO A 1 80 ? -9.408 0.930 9.908 1.00 91.88 80 PRO A N 1
ATOM 599 C CA . PRO A 1 80 ? -9.960 0.459 11.172 1.00 91.88 80 PRO A CA 1
ATOM 600 C C . PRO A 1 80 ? -10.273 1.632 12.112 1.00 91.88 80 PRO A C 1
ATOM 602 O O . PRO A 1 80 ? -9.425 2.496 12.340 1.00 91.88 80 PRO A O 1
ATOM 605 N N . GLU A 1 81 ? -11.478 1.656 12.690 1.00 88.50 81 GLU A N 1
ATOM 606 C CA . GLU A 1 81 ? -11.954 2.764 13.541 1.00 88.50 81 GLU A CA 1
ATOM 607 C C . GLU A 1 81 ? -10.999 3.082 14.702 1.00 88.50 81 GLU A C 1
ATOM 609 O O . GLU A 1 81 ? -10.806 4.245 15.054 1.00 88.50 81 GLU A O 1
ATOM 614 N N . ALA A 1 82 ? -10.349 2.055 15.258 1.00 88.56 82 ALA A N 1
ATOM 615 C CA . ALA A 1 82 ? -9.370 2.194 16.335 1.00 88.56 82 ALA A CA 1
ATOM 616 C C . ALA A 1 82 ? -8.126 3.010 15.934 1.00 88.56 82 ALA A C 1
ATOM 618 O O . ALA A 1 82 ? -7.448 3.555 16.799 1.00 88.56 82 ALA A O 1
ATOM 619 N N . LEU A 1 83 ? -7.831 3.112 14.636 1.00 91.19 83 LEU A N 1
ATOM 620 C CA . LEU A 1 83 ? -6.650 3.792 14.106 1.00 91.19 83 LEU A CA 1
ATOM 621 C C . LEU A 1 83 ? -6.944 5.211 13.605 1.00 91.19 83 LEU A C 1
ATOM 623 O O . LEU A 1 83 ? -6.013 5.941 13.266 1.00 91.19 83 LEU A O 1
ATOM 627 N N . LYS A 1 84 ? -8.219 5.631 13.568 1.00 88.81 84 LYS A N 1
ATOM 628 C CA . LYS A 1 84 ? -8.630 6.930 13.007 1.00 88.81 84 LYS A CA 1
ATOM 629 C C . LYS A 1 84 ? -8.004 8.139 13.702 1.00 88.81 84 LYS A C 1
ATOM 631 O O . LYS A 1 84 ? -7.977 9.208 13.100 1.00 88.81 84 LYS A O 1
ATOM 636 N N . SER A 1 85 ? -7.490 8.008 14.921 1.00 87.88 85 SER A N 1
ATOM 637 C CA . SER A 1 85 ? -6.864 9.118 15.649 1.00 87.88 85 SER A CA 1
ATOM 638 C C . SER A 1 85 ? -5.423 9.410 15.235 1.00 87.88 85 SER A C 1
ATOM 640 O O . SER A 1 85 ? -4.982 10.554 15.318 1.00 87.88 85 SER A O 1
ATOM 642 N N . ASN A 1 86 ? -4.687 8.430 14.711 1.00 90.56 86 ASN A N 1
ATOM 643 C CA . ASN A 1 86 ? -3.262 8.593 14.435 1.00 90.56 86 ASN A CA 1
ATOM 644 C C . ASN A 1 86 ? -2.976 8.695 12.930 1.00 90.56 86 ASN A C 1
ATOM 646 O O . ASN A 1 86 ? -3.243 7.759 12.181 1.00 90.56 86 ASN A O 1
ATOM 650 N N . ARG A 1 87 ? -2.369 9.808 12.496 1.00 90.50 87 ARG A N 1
ATOM 651 C CA . ARG A 1 87 ? -2.055 10.059 11.079 1.00 90.50 87 ARG A CA 1
ATOM 652 C C . ARG A 1 87 ? -1.167 8.980 10.463 1.00 90.50 87 ARG A C 1
ATOM 654 O O . ARG A 1 87 ? -1.489 8.494 9.390 1.00 90.50 87 ARG A O 1
ATOM 661 N N . SER A 1 88 ? -0.096 8.569 11.141 1.00 91.38 88 SER A N 1
ATOM 662 C CA . SER A 1 88 ? 0.813 7.542 10.613 1.00 91.38 88 SER A CA 1
ATOM 663 C C . SER A 1 88 ? 0.095 6.201 10.436 1.00 91.38 88 SER A C 1
ATOM 665 O O . SER A 1 88 ? 0.237 5.559 9.399 1.00 91.38 88 SER A O 1
ATOM 667 N N . LEU A 1 89 ? -0.773 5.817 11.379 1.00 93.50 89 LEU A N 1
ATOM 668 C CA . LEU A 1 89 ? -1.574 4.593 11.256 1.00 93.50 89 LEU A CA 1
ATOM 669 C C . LEU A 1 89 ? -2.625 4.705 10.143 1.00 93.50 89 LEU A C 1
ATOM 671 O O . LEU A 1 89 ? -2.830 3.744 9.403 1.00 93.50 89 LEU A O 1
ATOM 675 N N . ARG A 1 90 ? -3.256 5.873 9.966 1.00 93.75 90 ARG A N 1
ATOM 676 C CA . ARG A 1 90 ? -4.152 6.125 8.827 1.00 93.75 90 ARG A CA 1
ATOM 677 C C . ARG A 1 90 ? -3.414 6.022 7.498 1.00 93.75 90 ARG A C 1
ATOM 679 O O . ARG A 1 90 ? -3.903 5.357 6.593 1.00 93.75 90 ARG A O 1
ATOM 686 N N . SER A 1 91 ? -2.223 6.597 7.388 1.00 94.00 91 SER A N 1
ATOM 687 C CA . SER A 1 91 ? -1.415 6.515 6.172 1.00 94.00 91 SER A CA 1
ATOM 688 C C . SER A 1 91 ? -0.859 5.108 5.931 1.00 94.00 91 SER A C 1
ATOM 690 O O . SER A 1 91 ? -0.774 4.695 4.780 1.00 94.00 91 SER A O 1
ATOM 692 N N . LYS A 1 92 ? -0.555 4.326 6.975 1.00 95.50 92 LYS A N 1
ATOM 693 C CA . LYS A 1 92 ? -0.102 2.928 6.855 1.00 95.50 92 LYS A CA 1
ATOM 694 C C . LYS A 1 92 ? -1.241 1.995 6.434 1.00 95.50 92 LYS A C 1
ATOM 696 O O . LYS A 1 92 ? -1.134 1.313 5.415 1.00 95.50 92 LYS A O 1
ATOM 701 N N . TYR A 1 93 ? -2.355 2.013 7.165 1.00 96.31 93 TYR A N 1
ATOM 702 C CA . TYR A 1 93 ? -3.438 1.032 7.028 1.00 96.31 93 TYR A CA 1
ATOM 703 C C . TYR A 1 93 ? -4.641 1.508 6.210 1.00 96.31 93 TYR A C 1
ATOM 705 O O . TYR A 1 93 ? -5.435 0.678 5.773 1.00 96.31 93 TYR A O 1
ATOM 713 N N . GLY A 1 94 ? -4.807 2.812 6.008 1.00 95.12 94 GLY A N 1
ATOM 714 C CA . GLY A 1 94 ? -5.925 3.369 5.252 1.00 95.12 94 GLY A CA 1
ATOM 715 C C . GLY A 1 94 ? -5.846 3.013 3.771 1.00 95.12 94 GLY A C 1
ATOM 716 O O . GLY A 1 94 ? -4.754 2.987 3.194 1.00 95.12 94 GLY A O 1
ATOM 717 N N . VAL A 1 95 ? -6.998 2.735 3.166 1.00 94.88 95 VAL A N 1
ATOM 718 C CA . VAL A 1 95 ? -7.147 2.342 1.759 1.00 94.88 95 VAL A CA 1
ATOM 719 C C . VAL A 1 95 ? -8.302 3.090 1.095 1.00 94.88 95 VAL A C 1
ATOM 721 O O . VAL A 1 95 ? -9.228 3.553 1.763 1.00 94.88 95 VAL A O 1
ATOM 724 N N . LEU A 1 96 ? -8.239 3.185 -0.233 1.00 91.00 96 LEU A N 1
ATOM 725 C CA . LEU A 1 96 ? -9.320 3.674 -1.084 1.00 91.00 96 LEU A CA 1
ATOM 726 C C . LEU A 1 96 ? -10.032 2.479 -1.717 1.00 91.00 96 LEU A C 1
ATOM 728 O O . LEU A 1 96 ? -9.382 1.566 -2.224 1.00 91.00 96 LEU A O 1
ATOM 732 N N . ILE A 1 97 ? -11.360 2.487 -1.700 1.00 88.00 97 ILE A N 1
ATOM 733 C CA . ILE A 1 97 ? -12.191 1.378 -2.170 1.00 88.00 97 ILE A CA 1
ATOM 734 C C . ILE A 1 97 ? -13.220 1.910 -3.142 1.00 88.00 97 ILE A C 1
ATOM 736 O O . ILE A 1 97 ? -13.886 2.904 -2.872 1.00 88.00 97 ILE A O 1
ATOM 740 N N . ASN A 1 98 ? -13.365 1.245 -4.282 1.00 81.62 98 ASN A N 1
ATOM 741 C CA . ASN A 1 98 ? -14.397 1.609 -5.238 1.00 81.62 98 ASN A CA 1
ATOM 742 C C . ASN A 1 98 ? -15.794 1.370 -4.629 1.00 81.62 98 ASN A C 1
ATOM 744 O O . ASN A 1 98 ? -16.106 0.253 -4.203 1.00 81.62 98 ASN A O 1
ATOM 748 N N . LYS A 1 99 ? -16.633 2.412 -4.639 1.00 79.56 99 LYS A N 1
ATOM 749 C CA . LYS A 1 99 ? -18.017 2.405 -4.135 1.00 79.56 99 LYS A CA 1
ATOM 750 C C . LYS A 1 99 ? -18.868 1.275 -4.708 1.00 79.56 99 LYS A C 1
ATOM 752 O O . LYS A 1 99 ? -19.694 0.710 -4.001 1.00 79.56 99 LYS A O 1
ATOM 757 N N . ASP A 1 100 ? -18.635 0.893 -5.960 1.00 76.94 100 ASP A N 1
ATOM 758 C CA . ASP A 1 100 ? -19.398 -0.162 -6.636 1.00 76.94 100 ASP A CA 1
ATOM 759 C C . ASP A 1 100 ? -19.136 -1.561 -6.048 1.00 76.94 100 ASP A C 1
ATOM 761 O O . ASP A 1 100 ? -19.949 -2.483 -6.201 1.00 76.94 100 ASP A O 1
ATOM 765 N N . VAL A 1 101 ? -17.992 -1.725 -5.375 1.00 74.50 101 VAL A N 1
ATOM 766 C CA . VAL A 1 101 ? -17.545 -2.987 -4.775 1.00 74.50 101 VAL A CA 1
ATOM 767 C C . VAL A 1 101 ? -17.941 -3.080 -3.298 1.00 74.50 101 VAL A C 1
ATOM 769 O O . VAL A 1 101 ? -18.132 -4.187 -2.788 1.00 74.50 101 VAL A O 1
ATOM 772 N N . VAL A 1 102 ? -18.123 -1.947 -2.614 1.00 73.69 102 VAL A N 1
ATOM 773 C CA . VAL A 1 102 ? -18.526 -1.913 -1.202 1.00 73.69 102 VAL A CA 1
ATOM 774 C C . VAL A 1 102 ? -19.988 -2.342 -1.074 1.00 73.69 102 VAL A C 1
ATOM 776 O O . VAL A 1 102 ? -20.922 -1.602 -1.370 1.00 73.69 102 VAL A O 1
ATOM 779 N N . LYS A 1 103 ? -20.201 -3.578 -0.618 1.00 66.06 103 LYS A N 1
ATOM 780 C CA . LYS A 1 103 ? -21.528 -4.127 -0.309 1.00 66.06 103 LYS A CA 1
ATOM 781 C C . LYS A 1 103 ? -21.523 -4.769 1.076 1.00 66.06 103 LYS A C 1
ATOM 783 O O . LYS A 1 103 ? -21.691 -5.978 1.197 1.00 66.06 103 LYS A O 1
ATOM 788 N N . GLY A 1 104 ? -21.314 -3.961 2.115 1.00 73.88 104 GLY A N 1
ATOM 789 C CA . GLY A 1 104 ? -21.383 -4.399 3.513 1.00 73.88 104 GLY A CA 1
ATOM 790 C C . GLY A 1 104 ? -20.124 -4.090 4.320 1.00 73.88 104 GLY A C 1
ATOM 791 O O . GLY A 1 104 ? -19.425 -3.120 4.042 1.00 73.88 104 GLY A O 1
ATOM 792 N N . GLU A 1 105 ? -19.876 -4.904 5.346 1.00 84.75 105 GLU A N 1
ATOM 793 C CA . GLU A 1 105 ? -18.716 -4.776 6.233 1.00 84.75 105 GLU A CA 1
ATOM 794 C C . GLU A 1 105 ? -17.400 -5.126 5.521 1.00 84.75 105 GLU A C 1
ATOM 796 O O . GLU A 1 105 ? -17.373 -5.862 4.530 1.00 84.75 105 GLU A O 1
ATOM 801 N N . MET A 1 106 ? -16.291 -4.598 6.043 1.00 90.12 106 MET A N 1
ATOM 802 C CA . MET A 1 106 ? -14.964 -4.885 5.507 1.00 90.12 106 MET A CA 1
ATOM 803 C C . MET A 1 106 ? -14.606 -6.359 5.688 1.00 90.12 106 MET A C 1
ATOM 805 O O . MET A 1 106 ? -14.634 -6.872 6.803 1.00 90.12 106 MET A O 1
ATOM 809 N N . SER A 1 107 ? -14.190 -7.013 4.604 1.00 90.62 107 SER A N 1
ATOM 810 C CA . SER A 1 107 ? -13.622 -8.364 4.646 1.00 90.62 107 SER A CA 1
ATOM 811 C C . SER A 1 107 ? -12.117 -8.331 4.393 1.00 90.62 107 SER A C 1
ATOM 813 O O . SER A 1 107 ? -11.618 -7.423 3.729 1.00 90.62 107 SER A O 1
ATOM 815 N N . ALA A 1 108 ? -11.397 -9.350 4.866 1.00 90.38 108 ALA A N 1
ATOM 816 C CA . ALA A 1 108 ? -9.956 -9.479 4.642 1.00 90.38 108 ALA A CA 1
ATOM 817 C C . ALA A 1 108 ? -9.583 -9.447 3.148 1.00 90.38 108 ALA A C 1
ATOM 819 O O . ALA A 1 108 ? -8.692 -8.705 2.746 1.00 90.38 108 ALA A O 1
ATOM 820 N N . ALA A 1 109 ? -10.329 -10.175 2.309 1.00 89.69 109 ALA A N 1
ATOM 821 C CA . ALA A 1 109 ? -10.099 -10.208 0.864 1.00 89.69 109 ALA A CA 1
ATOM 822 C C . ALA A 1 109 ? -10.340 -8.843 0.194 1.00 89.69 109 ALA A C 1
ATOM 824 O O . ALA A 1 109 ? -9.591 -8.445 -0.700 1.00 89.69 109 ALA A O 1
ATOM 825 N N . LEU A 1 110 ? -11.370 -8.107 0.633 1.00 90.50 110 LEU A N 1
ATOM 826 C CA . LEU A 1 110 ? -11.634 -6.755 0.136 1.00 90.50 110 LEU A CA 1
ATOM 827 C C . LEU A 1 110 ? -10.517 -5.789 0.550 1.00 90.50 110 LEU A C 1
ATOM 829 O O . LEU A 1 110 ? -10.073 -4.985 -0.269 1.00 90.50 110 LEU A O 1
ATOM 833 N N . TYR A 1 111 ? -10.040 -5.899 1.792 1.00 93.81 111 TYR A N 1
ATOM 834 C CA . TYR A 1 111 ? -8.945 -5.081 2.298 1.00 93.81 111 TYR A CA 1
ATOM 835 C C . TYR A 1 111 ? -7.634 -5.343 1.550 1.00 93.81 111 TYR A C 1
ATOM 837 O O . TYR A 1 111 ? -6.989 -4.393 1.115 1.00 93.81 111 TYR A O 1
ATOM 845 N N . GLU A 1 112 ? -7.265 -6.608 1.333 1.00 94.00 112 GLU A N 1
ATOM 846 C CA . GLU A 1 112 ? -6.071 -6.980 0.564 1.00 94.00 112 GLU A CA 1
ATOM 847 C C . GLU A 1 112 ? -6.107 -6.384 -0.848 1.00 94.00 112 GLU A C 1
ATOM 849 O O . GLU A 1 112 ? -5.148 -5.749 -1.293 1.00 94.00 112 GLU A O 1
ATOM 854 N N . MET A 1 113 ? -7.236 -6.538 -1.544 1.00 92.06 113 MET A N 1
ATOM 855 C CA . MET A 1 113 ? -7.420 -5.982 -2.882 1.00 92.06 113 MET A CA 1
ATOM 856 C C . MET A 1 113 ? -7.263 -4.453 -2.881 1.00 92.06 113 MET A C 1
ATOM 858 O O . MET A 1 113 ? -6.550 -3.908 -3.727 1.00 92.06 113 MET A O 1
ATOM 862 N N . ALA A 1 114 ? -7.888 -3.761 -1.925 1.00 92.50 114 ALA A N 1
ATOM 863 C CA . ALA A 1 114 ? -7.795 -2.309 -1.793 1.00 92.50 114 ALA A CA 1
ATOM 864 C C . ALA A 1 114 ? -6.370 -1.843 -1.442 1.00 92.50 114 ALA A C 1
ATOM 866 O O . ALA A 1 114 ? -5.897 -0.824 -1.945 1.00 92.50 114 ALA A O 1
ATOM 867 N N . TYR A 1 115 ? -5.648 -2.612 -0.627 1.00 95.56 115 TYR A N 1
ATOM 868 C CA . TYR A 1 115 ? -4.263 -2.327 -0.268 1.00 95.56 115 TYR A CA 1
ATOM 869 C C . TYR A 1 115 ? -3.318 -2.473 -1.467 1.00 95.56 115 TYR A C 1
ATOM 871 O O . TYR A 1 115 ? -2.478 -1.607 -1.710 1.00 95.56 115 TYR A O 1
ATOM 879 N N . ARG A 1 116 ? -3.493 -3.514 -2.287 1.00 93.44 116 ARG A N 1
ATOM 880 C CA . ARG A 1 116 ? -2.733 -3.677 -3.539 1.00 93.44 116 ARG A CA 1
ATOM 881 C C . ARG A 1 116 ? -3.031 -2.562 -4.537 1.00 93.44 116 ARG A C 1
ATOM 883 O O . ARG A 1 116 ? -2.116 -2.058 -5.184 1.00 93.44 116 ARG A O 1
ATOM 890 N N . GLN A 1 117 ? -4.287 -2.122 -4.619 1.00 91.06 117 GLN A N 1
ATOM 891 C CA . GLN A 1 117 ? -4.656 -0.964 -5.431 1.00 91.06 117 GLN A CA 1
ATOM 892 C C . GLN A 1 117 ? -3.987 0.324 -4.930 1.00 91.06 117 GLN A C 1
ATOM 894 O O . GLN A 1 117 ? -3.480 1.101 -5.737 1.00 91.06 117 GLN A O 1
ATOM 899 N N . LYS A 1 118 ? -3.923 0.536 -3.611 1.00 94.56 118 LYS A N 1
ATOM 900 C CA . LYS A 1 118 ? -3.170 1.645 -3.015 1.00 94.56 118 LYS A CA 1
ATOM 901 C C . LYS A 1 118 ? -1.694 1.609 -3.421 1.00 94.56 118 LYS A C 1
ATOM 903 O O . LYS A 1 118 ? -1.183 2.631 -3.863 1.00 94.56 118 LYS A O 1
ATOM 908 N N . LEU A 1 119 ? -1.023 0.457 -3.330 1.00 94.75 119 LEU A N 1
ATOM 909 C CA . LEU A 1 119 ? 0.376 0.321 -3.768 1.00 94.75 119 LEU A CA 1
ATOM 910 C C . LEU A 1 119 ? 0.551 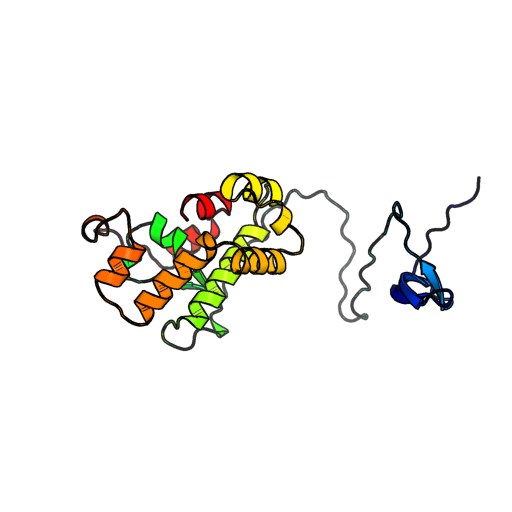0.709 -5.237 1.00 94.75 119 LEU A C 1
ATOM 912 O O . LEU A 1 119 ? 1.455 1.471 -5.570 1.00 94.75 119 LEU A O 1
ATOM 916 N N . GLN A 1 120 ? -0.341 0.230 -6.107 1.00 93.31 120 GLN A N 1
ATOM 917 C CA . GLN A 1 120 ? -0.324 0.575 -7.526 1.00 93.31 120 GLN A CA 1
ATOM 918 C C . GLN A 1 120 ? -0.429 2.094 -7.747 1.00 93.31 120 GLN A C 1
ATOM 920 O O . GLN A 1 120 ? 0.330 2.640 -8.549 1.00 93.31 120 GLN A O 1
ATOM 925 N N . LEU A 1 121 ? -1.338 2.774 -7.040 1.00 91.00 121 LEU A N 1
ATOM 926 C CA . LEU A 1 121 ? -1.516 4.228 -7.140 1.00 91.00 121 LEU A CA 1
ATOM 927 C C . LEU A 1 121 ? -0.272 4.986 -6.665 1.00 91.00 121 LEU A C 1
ATOM 929 O O . LEU A 1 121 ? 0.191 5.896 -7.351 1.00 91.00 121 LEU A O 1
ATOM 933 N N . LEU A 1 122 ? 0.309 4.576 -5.534 1.00 93.62 122 LEU A N 1
ATOM 934 C CA . LEU A 1 122 ? 1.537 5.176 -5.004 1.00 93.62 122 LEU A CA 1
ATOM 935 C C . LEU A 1 122 ? 2.706 5.025 -5.987 1.00 93.62 122 LEU A C 1
ATOM 937 O O . LEU A 1 122 ? 3.453 5.975 -6.204 1.00 93.62 122 LEU A O 1
ATOM 941 N N . ILE A 1 123 ? 2.838 3.860 -6.628 1.00 93.56 123 ILE A N 1
ATOM 942 C CA . ILE A 1 123 ? 3.854 3.616 -7.661 1.00 93.56 123 ILE A CA 1
ATOM 943 C C . ILE A 1 123 ? 3.627 4.507 -8.886 1.00 93.56 123 ILE A C 1
ATOM 945 O O . ILE A 1 123 ? 4.579 5.071 -9.421 1.00 93.56 123 ILE A O 1
ATOM 949 N N . GLN A 1 124 ? 2.380 4.636 -9.340 1.00 89.69 124 GLN A N 1
ATOM 950 C CA . GLN A 1 124 ? 2.037 5.391 -10.545 1.00 89.69 124 GLN A CA 1
ATOM 951 C C . GLN A 1 124 ? 2.301 6.896 -10.399 1.00 89.69 124 GLN A C 1
ATOM 953 O O . GLN A 1 124 ? 2.702 7.539 -11.366 1.00 89.69 124 GLN A O 1
ATOM 958 N N . ARG A 1 125 ? 2.075 7.451 -9.206 1.00 86.75 125 ARG A N 1
ATOM 959 C CA . ARG A 1 125 ? 2.178 8.894 -8.929 1.00 86.75 125 ARG A CA 1
ATOM 960 C C . ARG A 1 125 ? 3.590 9.360 -8.594 1.00 86.75 125 ARG A C 1
ATOM 962 O O . ARG A 1 125 ? 3.819 10.549 -8.390 1.00 86.75 125 ARG A O 1
ATOM 969 N N . ASN A 1 126 ? 4.535 8.434 -8.496 1.00 83.31 126 ASN A N 1
ATOM 970 C CA . ASN A 1 126 ? 5.860 8.748 -8.009 1.00 83.31 126 ASN A CA 1
ATOM 971 C C . ASN A 1 126 ? 6.769 9.317 -9.111 1.00 83.31 126 ASN A C 1
ATOM 973 O O . ASN A 1 126 ? 6.960 8.699 -10.155 1.00 83.31 126 ASN A O 1
ATOM 977 N N . TYR A 1 127 ? 7.393 10.468 -8.847 1.00 82.00 127 TYR A N 1
ATOM 978 C CA . TYR A 1 127 ? 8.309 11.123 -9.792 1.00 82.00 127 TYR A CA 1
ATOM 979 C C . TYR A 1 127 ? 9.719 10.512 -9.796 1.00 82.00 127 TYR A C 1
ATOM 981 O O . TYR A 1 127 ? 10.387 10.481 -10.831 1.00 82.00 127 TYR A O 1
ATOM 989 N N . THR A 1 128 ? 10.192 10.035 -8.642 1.00 87.12 128 THR A N 1
ATOM 990 C CA . THR A 1 128 ? 11.505 9.390 -8.511 1.00 87.12 128 THR A CA 1
ATOM 991 C C . THR A 1 128 ? 11.501 8.043 -9.254 1.00 87.12 128 THR A C 1
ATOM 993 O O . THR A 1 128 ? 10.518 7.302 -9.187 1.00 87.12 128 THR A O 1
ATOM 996 N N . PRO A 1 129 ? 12.581 7.649 -9.950 1.00 90.06 129 PRO A N 1
ATOM 997 C CA . PRO A 1 129 ? 12.646 6.322 -10.551 1.00 90.06 129 PRO A CA 1
ATOM 998 C C . PRO A 1 129 ? 12.442 5.230 -9.494 1.00 90.06 129 PRO A C 1
ATOM 1000 O O . PRO A 1 129 ? 13.183 5.162 -8.513 1.00 90.06 129 PRO A O 1
ATOM 1003 N N . LEU A 1 130 ? 11.455 4.357 -9.701 1.00 93.06 130 LEU A N 1
ATOM 1004 C CA . LEU A 1 130 ? 11.057 3.353 -8.711 1.00 93.06 130 LEU A CA 1
ATOM 1005 C C . LEU A 1 130 ? 12.212 2.438 -8.285 1.00 93.06 130 LEU A C 1
ATOM 1007 O O . LEU A 1 130 ? 12.328 2.102 -7.114 1.00 93.06 130 LEU A O 1
ATOM 1011 N N . SER A 1 131 ? 13.115 2.093 -9.205 1.00 92.69 131 SER A N 1
ATOM 1012 C CA . SER A 1 131 ? 14.307 1.302 -8.887 1.00 92.69 131 SER A CA 1
ATOM 1013 C C . SER A 1 131 ? 15.200 1.965 -7.834 1.00 92.69 131 SER A C 1
ATOM 1015 O O . SER A 1 131 ? 15.783 1.261 -7.023 1.00 92.69 131 SER A O 1
ATOM 1017 N N . VAL A 1 132 ? 15.293 3.301 -7.817 1.00 94.38 132 VAL A N 1
ATOM 1018 C CA . VAL A 1 132 ? 16.072 4.052 -6.815 1.00 94.38 132 VAL A CA 1
ATOM 1019 C C . VAL A 1 132 ? 15.402 3.968 -5.445 1.00 94.38 132 VAL A C 1
ATOM 1021 O O . VAL A 1 132 ? 16.079 3.746 -4.445 1.00 94.38 132 VAL A O 1
ATOM 1024 N N . ILE A 1 133 ? 14.073 4.093 -5.399 1.00 93.31 133 ILE A N 1
ATOM 1025 C CA . ILE A 1 133 ? 13.308 3.934 -4.157 1.00 93.31 133 ILE A CA 1
ATOM 1026 C C . ILE A 1 133 ? 13.476 2.512 -3.617 1.00 93.31 133 ILE A C 1
ATOM 1028 O O . ILE A 1 133 ? 13.845 2.327 -2.462 1.00 93.31 133 ILE A O 1
ATOM 1032 N N . LEU A 1 134 ? 13.251 1.494 -4.447 1.00 94.44 134 LEU A N 1
ATOM 1033 C CA . LEU A 1 134 ? 13.315 0.103 -3.997 1.00 94.44 134 LEU A CA 1
ATOM 1034 C C . LEU A 1 134 ? 14.729 -0.330 -3.595 1.00 94.44 134 LEU A C 1
ATOM 1036 O O . LEU A 1 134 ? 14.871 -1.167 -2.706 1.00 94.44 134 LEU A O 1
ATOM 1040 N N . ASP A 1 135 ? 15.772 0.243 -4.197 1.00 94.62 135 ASP A N 1
ATOM 1041 C CA . ASP A 1 135 ? 17.151 0.032 -3.748 1.00 94.62 135 ASP A CA 1
ATOM 1042 C C . ASP A 1 135 ? 17.384 0.619 -2.348 1.00 94.62 135 ASP A C 1
ATOM 1044 O O . ASP A 1 135 ? 17.935 -0.054 -1.479 1.00 94.62 135 ASP A O 1
ATOM 1048 N N . LYS A 1 136 ? 16.879 1.835 -2.094 1.00 94.69 136 LYS A N 1
ATOM 1049 C CA . LYS A 1 136 ? 17.005 2.535 -0.805 1.00 94.69 136 LYS A CA 1
ATOM 1050 C C . LYS A 1 136 ? 16.309 1.803 0.347 1.00 94.69 136 LYS A C 1
ATOM 1052 O O . LYS A 1 136 ? 16.886 1.727 1.428 1.00 94.69 136 LYS A O 1
ATOM 1057 N N . TYR A 1 137 ? 15.081 1.320 0.142 1.00 94.44 137 TYR A N 1
ATOM 1058 C CA . TYR A 1 137 ? 14.267 0.740 1.222 1.00 94.44 137 TYR A CA 1
ATOM 1059 C C . TYR A 1 137 ? 14.402 -0.784 1.347 1.00 94.44 137 TYR A C 1
ATOM 1061 O O . TYR A 1 137 ? 14.334 -1.298 2.458 1.00 94.44 137 TYR A O 1
ATOM 1069 N N . PHE A 1 138 ? 14.627 -1.507 0.242 1.00 94.06 138 PHE A N 1
ATOM 1070 C CA . PHE A 1 138 ? 14.577 -2.978 0.227 1.00 94.06 138 PHE A CA 1
ATOM 1071 C C . PHE A 1 138 ? 15.787 -3.652 -0.427 1.00 94.06 138 PHE A C 1
ATOM 1073 O O . PHE A 1 138 ? 15.863 -4.878 -0.438 1.00 94.06 138 PHE A O 1
ATOM 1080 N N . VAL A 1 139 ? 16.726 -2.891 -1.007 1.00 94.12 139 VAL A N 1
ATOM 1081 C CA . VAL A 1 139 ? 17.824 -3.441 -1.828 1.00 94.12 139 VAL A CA 1
ATOM 1082 C C . VAL A 1 139 ? 17.273 -4.327 -2.965 1.00 94.12 139 VAL A C 1
ATOM 1084 O O . VAL A 1 139 ? 17.852 -5.344 -3.352 1.00 94.12 139 VAL A O 1
ATOM 1087 N N . ALA A 1 140 ? 16.108 -3.946 -3.507 1.00 93.69 140 ALA A N 1
ATOM 1088 C CA . ALA A 1 140 ? 15.355 -4.731 -4.487 1.00 93.69 140 ALA A CA 1
ATOM 1089 C C . ALA A 1 140 ? 14.999 -3.942 -5.770 1.00 93.69 140 ALA A C 1
ATOM 1091 O O . ALA A 1 140 ? 13.851 -3.972 -6.220 1.00 93.69 140 ALA A O 1
ATOM 1092 N N . PRO A 1 141 ? 15.961 -3.259 -6.428 1.00 93.06 141 PRO A N 1
ATOM 1093 C CA . PRO A 1 141 ? 15.682 -2.455 -7.625 1.00 93.06 141 PRO A CA 1
ATOM 1094 C C . PRO A 1 141 ? 15.115 -3.274 -8.793 1.00 93.06 141 PRO A C 1
ATOM 1096 O O . PRO A 1 141 ? 14.431 -2.730 -9.659 1.00 93.06 141 PRO A O 1
ATOM 1099 N N . HIS A 1 142 ? 15.387 -4.581 -8.823 1.00 90.06 142 HIS A N 1
ATOM 1100 C CA . HIS A 1 142 ? 14.925 -5.498 -9.863 1.00 90.06 142 HIS A CA 1
ATOM 1101 C C . HIS A 1 142 ? 13.397 -5.675 -9.882 1.00 90.06 142 HIS A C 1
ATOM 1103 O O . HIS A 1 142 ? 12.845 -5.993 -10.935 1.00 90.06 142 HIS A O 1
ATOM 1109 N N . LEU A 1 143 ? 12.707 -5.409 -8.765 1.00 93.12 143 LEU A N 1
ATOM 1110 C CA . LEU A 1 143 ? 11.244 -5.475 -8.681 1.00 93.12 143 LEU A CA 1
ATOM 1111 C C . LEU A 1 143 ? 10.554 -4.299 -9.393 1.00 93.12 143 LEU A C 1
ATOM 1113 O O . LEU A 1 143 ? 9.358 -4.359 -9.653 1.00 93.12 143 LEU A O 1
ATOM 1117 N N . ALA A 1 144 ? 11.292 -3.252 -9.779 1.00 91.38 144 ALA A N 1
ATOM 1118 C CA . ALA A 1 144 ? 10.743 -2.088 -10.481 1.00 91.38 144 ALA A CA 1
ATOM 1119 C C . ALA A 1 144 ? 10.368 -2.351 -11.957 1.00 91.38 144 ALA A C 1
ATOM 1121 O O . ALA A 1 144 ? 9.998 -1.422 -12.676 1.00 91.38 144 ALA A O 1
ATOM 1122 N N . ALA A 1 145 ? 10.510 -3.583 -12.450 1.00 84.81 145 ALA A N 1
ATOM 1123 C CA . ALA A 1 145 ? 10.328 -3.905 -13.858 1.00 84.81 145 ALA A CA 1
ATOM 1124 C C . ALA A 1 145 ? 8.852 -4.139 -14.225 1.00 84.81 145 ALA A C 1
ATOM 1126 O O . ALA A 1 145 ? 8.256 -5.150 -13.858 1.00 84.81 145 ALA A O 1
ATOM 1127 N N . GLY A 1 146 ? 8.289 -3.255 -15.051 1.00 86.94 146 GLY A N 1
ATOM 1128 C CA . GLY A 1 146 ? 6.970 -3.440 -15.656 1.00 86.94 146 GLY A CA 1
ATOM 1129 C C . GLY A 1 146 ? 6.056 -2.233 -15.491 1.00 86.94 146 GLY A C 1
ATOM 1130 O O . GLY A 1 146 ? 6.504 -1.125 -15.213 1.00 86.94 146 GLY A O 1
ATOM 1131 N N . ASP A 1 147 ? 4.763 -2.455 -15.713 1.00 88.00 147 ASP A N 1
ATOM 1132 C CA . ASP A 1 147 ? 3.728 -1.474 -15.394 1.00 88.00 147 ASP A CA 1
ATOM 1133 C C . ASP A 1 147 ? 3.436 -1.443 -13.877 1.00 88.00 147 ASP A C 1
ATOM 1135 O O . ASP A 1 147 ? 3.720 -2.425 -13.183 1.00 88.00 147 ASP A O 1
ATOM 1139 N N . PRO A 1 148 ? 2.844 -0.354 -13.345 1.00 87.81 148 PRO A N 1
ATOM 1140 C CA . PRO A 1 148 ? 2.608 -0.193 -11.908 1.00 87.81 148 PRO A CA 1
ATOM 1141 C C . PRO A 1 148 ? 1.865 -1.353 -11.243 1.00 87.81 148 PRO A C 1
ATOM 1143 O O . PRO A 1 148 ? 2.137 -1.673 -10.089 1.00 87.81 148 PRO A O 1
ATOM 1146 N N . ARG A 1 149 ? 0.946 -2.011 -11.963 1.00 88.19 149 ARG A N 1
ATOM 1147 C CA . ARG A 1 149 ? 0.197 -3.151 -11.431 1.00 88.19 149 ARG A CA 1
ATOM 1148 C C . ARG A 1 149 ? 1.104 -4.365 -11.265 1.00 88.19 149 ARG A C 1
ATOM 1150 O O . ARG A 1 149 ? 1.104 -4.974 -10.203 1.00 88.19 149 ARG A O 1
ATOM 1157 N N . ARG A 1 150 ? 1.905 -4.694 -12.283 1.00 90.31 150 ARG A N 1
ATOM 1158 C CA . ARG A 1 150 ? 2.888 -5.787 -12.187 1.00 90.31 150 ARG A CA 1
ATOM 1159 C C . ARG A 1 150 ? 3.921 -5.543 -11.101 1.00 90.31 150 ARG A C 1
ATOM 1161 O O . ARG A 1 150 ? 4.295 -6.491 -10.420 1.00 90.31 150 ARG A O 1
ATOM 1168 N N . VAL A 1 151 ? 4.360 -4.297 -10.930 1.00 93.69 151 VAL A N 1
ATOM 1169 C CA . VAL A 1 151 ? 5.288 -3.974 -9.846 1.00 93.69 151 VAL A CA 1
ATOM 1170 C C . VAL A 1 151 ? 4.609 -4.137 -8.490 1.00 93.69 151 VAL A C 1
ATOM 1172 O O . VAL A 1 151 ? 5.169 -4.806 -7.634 1.00 93.69 151 VAL A O 1
ATOM 1175 N N . ALA A 1 152 ? 3.392 -3.618 -8.296 1.00 92.94 152 ALA A N 1
ATOM 1176 C CA . ALA A 1 152 ? 2.646 -3.821 -7.051 1.00 92.94 152 ALA A CA 1
ATOM 1177 C C . ALA A 1 152 ? 2.474 -5.314 -6.714 1.00 92.94 152 ALA A C 1
ATOM 1179 O O . ALA A 1 152 ? 2.662 -5.706 -5.564 1.00 92.94 152 ALA A O 1
ATOM 1180 N N . ASP A 1 153 ? 2.183 -6.146 -7.718 1.00 92.38 153 ASP A N 1
ATOM 1181 C CA . ASP A 1 153 ? 2.101 -7.601 -7.567 1.00 92.38 153 ASP A CA 1
ATOM 1182 C C . ASP A 1 153 ? 3.459 -8.210 -7.177 1.00 92.38 153 ASP A C 1
ATOM 1184 O O . ASP A 1 153 ? 3.522 -9.024 -6.263 1.00 92.38 153 ASP A O 1
ATOM 1188 N N . ALA A 1 154 ? 4.561 -7.789 -7.803 1.00 94.56 154 ALA A N 1
ATOM 1189 C CA . ALA A 1 154 ? 5.900 -8.268 -7.459 1.00 94.56 154 ALA A CA 1
ATOM 1190 C C . ALA A 1 154 ? 6.318 -7.865 -6.033 1.00 94.56 154 ALA A C 1
ATOM 1192 O O . ALA A 1 154 ? 6.810 -8.701 -5.281 1.00 94.56 154 ALA A O 1
ATOM 1193 N N . LEU A 1 155 ? 6.069 -6.613 -5.628 1.00 94.44 155 LEU A N 1
ATOM 1194 C CA . LEU A 1 155 ? 6.321 -6.156 -4.256 1.00 94.44 155 LEU A CA 1
ATOM 1195 C C . LEU A 1 155 ? 5.508 -6.970 -3.245 1.00 94.44 155 LEU A C 1
ATOM 1197 O O . LEU A 1 155 ? 6.026 -7.345 -2.199 1.00 94.44 155 LEU A O 1
ATOM 1201 N N . TRP A 1 156 ? 4.248 -7.264 -3.571 1.00 94.69 156 TRP A N 1
ATOM 1202 C CA . TRP A 1 156 ? 3.375 -8.085 -2.741 1.00 94.69 156 TRP A CA 1
ATOM 1203 C C . TRP A 1 156 ? 3.877 -9.525 -2.583 1.00 94.69 156 TRP A C 1
ATOM 1205 O O . TRP A 1 156 ? 3.801 -10.081 -1.490 1.00 94.69 156 TRP A O 1
ATOM 1215 N N . GLU A 1 157 ? 4.385 -10.141 -3.651 1.00 94.31 157 GLU A N 1
ATOM 1216 C CA . GLU A 1 157 ? 4.867 -11.530 -3.645 1.00 94.31 157 GLU A CA 1
ATOM 1217 C C . GLU A 1 157 ? 6.273 -11.686 -3.046 1.00 94.31 157 GLU A C 1
ATOM 1219 O O . GLU A 1 157 ? 6.581 -12.728 -2.464 1.00 94.31 157 GLU A O 1
ATOM 1224 N N . GLU A 1 158 ? 7.116 -10.657 -3.098 1.00 95.12 158 GLU A N 1
ATOM 1225 C CA . GLU A 1 158 ? 8.521 -10.783 -2.686 1.00 95.12 158 GLU A CA 1
ATOM 1226 C C . GLU A 1 158 ? 8.828 -10.134 -1.329 1.00 95.12 158 GLU A C 1
ATOM 1228 O O . GLU A 1 158 ? 9.679 -10.645 -0.602 1.00 95.12 158 GLU A O 1
ATOM 1233 N N . LEU A 1 159 ? 8.111 -9.077 -0.925 1.00 95.19 159 LEU A N 1
ATOM 1234 C CA . LEU A 1 159 ? 8.432 -8.308 0.284 1.00 95.19 159 LEU A CA 1
ATOM 1235 C C . LEU A 1 159 ? 7.462 -8.610 1.433 1.00 95.19 159 LEU A C 1
ATOM 1237 O O . LEU A 1 159 ? 6.248 -8.408 1.335 1.00 95.19 159 LEU A O 1
ATOM 1241 N N . GLU A 1 160 ? 7.995 -9.088 2.558 1.00 94.81 160 GLU A N 1
ATOM 1242 C CA . GLU A 1 160 ? 7.195 -9.384 3.752 1.00 94.81 160 GLU A CA 1
ATOM 1243 C C . GLU A 1 160 ? 6.681 -8.103 4.414 1.00 94.81 160 GLU A C 1
ATOM 1245 O O . GLU A 1 160 ? 5.526 -8.053 4.832 1.00 94.81 160 GLU A O 1
ATOM 1250 N N . GLU A 1 161 ? 7.487 -7.046 4.417 1.00 95.00 161 GLU A N 1
ATOM 1251 C CA . GLU A 1 161 ? 7.174 -5.723 4.960 1.00 95.00 161 GLU A CA 1
ATOM 1252 C C . GLU A 1 161 ? 5.932 -5.116 4.296 1.00 95.00 161 GLU A C 1
ATOM 1254 O O . GLU A 1 161 ? 5.138 -4.444 4.950 1.00 95.00 161 GLU A O 1
ATOM 1259 N N . ILE A 1 162 ? 5.723 -5.406 3.008 1.00 95.94 162 ILE A N 1
ATOM 1260 C CA . ILE A 1 162 ? 4.546 -4.973 2.246 1.00 95.94 162 ILE A CA 1
ATOM 1261 C C . ILE A 1 162 ? 3.303 -5.789 2.627 1.00 95.94 162 ILE A C 1
ATOM 1263 O O . ILE A 1 162 ? 2.197 -5.250 2.690 1.00 95.94 162 ILE A O 1
AT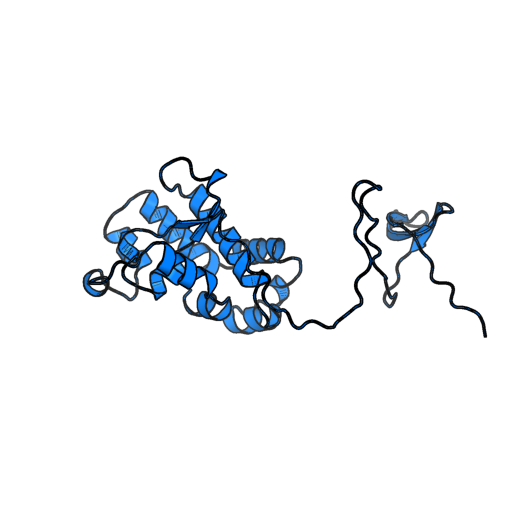OM 1267 N N . ARG A 1 163 ? 3.460 -7.088 2.908 1.00 96.00 163 ARG A N 1
ATOM 1268 C CA . ARG A 1 163 ? 2.350 -7.969 3.314 1.00 96.00 163 ARG A CA 1
ATOM 1269 C C . ARG A 1 163 ? 1.951 -7.793 4.773 1.00 96.00 163 ARG A C 1
ATOM 1271 O O . ARG A 1 163 ? 0.783 -7.995 5.112 1.00 96.00 163 ARG A O 1
ATOM 1278 N N . MET A 1 164 ? 2.896 -7.437 5.640 1.00 95.81 164 MET A N 1
ATOM 1279 C CA . MET A 1 164 ? 2.698 -7.416 7.088 1.00 95.81 164 MET A CA 1
ATOM 1280 C C . MET A 1 164 ? 1.508 -6.535 7.512 1.00 95.81 164 MET A C 1
ATOM 1282 O O . MET A 1 164 ? 0.668 -7.018 8.274 1.00 95.81 164 MET A O 1
ATOM 1286 N N . PRO A 1 165 ? 1.310 -5.305 6.994 1.00 95.94 165 PRO A N 1
ATOM 1287 C CA . PRO A 1 165 ? 0.146 -4.499 7.364 1.00 95.94 165 PRO A CA 1
ATOM 1288 C C . PRO A 1 165 ? -1.191 -5.176 7.042 1.00 95.94 165 PRO A C 1
ATOM 1290 O O . PRO A 1 165 ? -2.130 -5.095 7.834 1.00 95.94 165 PRO A O 1
ATOM 1293 N N . VAL A 1 166 ? -1.271 -5.897 5.920 1.00 96.31 166 VAL A N 1
ATOM 1294 C CA . VAL A 1 166 ? -2.477 -6.642 5.537 1.00 96.31 166 VAL A CA 1
ATOM 1295 C C . VAL A 1 166 ? -2.704 -7.851 6.423 1.00 96.31 166 VAL A C 1
ATOM 1297 O O . VAL A 1 166 ? -3.840 -8.091 6.831 1.00 96.31 166 VAL A O 1
ATOM 1300 N N . GLN A 1 167 ? -1.650 -8.579 6.782 1.00 95.81 167 GLN A N 1
ATOM 1301 C CA . GLN A 1 167 ? -1.757 -9.686 7.730 1.00 95.81 167 GLN A CA 1
ATOM 1302 C C . GLN A 1 167 ? -2.255 -9.202 9.100 1.00 95.81 167 GLN A C 1
ATOM 1304 O O . GLN A 1 167 ? -3.133 -9.834 9.683 1.00 95.81 167 GLN A O 1
ATOM 1309 N N . LEU A 1 168 ? -1.756 -8.061 9.589 1.00 95.75 168 LEU A N 1
ATOM 1310 C CA . LEU A 1 168 ? -2.190 -7.473 10.860 1.00 95.75 168 LEU A CA 1
ATOM 1311 C C . LEU A 1 168 ? -3.666 -7.061 10.833 1.00 95.75 168 LEU A C 1
ATOM 1313 O O . LEU A 1 168 ? -4.418 -7.405 11.744 1.00 95.75 168 LEU A O 1
ATOM 1317 N N . VAL A 1 169 ? -4.098 -6.369 9.776 1.00 95.94 169 VAL A N 1
ATOM 1318 C CA . VAL A 1 169 ? -5.506 -5.969 9.623 1.00 95.94 169 VAL A CA 1
ATOM 1319 C C . VAL A 1 169 ? -6.408 -7.187 9.455 1.00 95.94 169 VAL A C 1
ATOM 1321 O O . VAL A 1 169 ? -7.479 -7.227 10.049 1.00 95.94 169 VAL A O 1
ATOM 1324 N N . THR A 1 170 ? -5.975 -8.199 8.705 1.00 94.12 170 THR A N 1
ATOM 1325 C CA . THR A 1 170 ? -6.727 -9.450 8.527 1.00 94.12 170 THR A CA 1
ATOM 1326 C C . THR A 1 170 ? -6.933 -10.160 9.862 1.00 94.12 170 THR A C 1
ATOM 1328 O O . THR A 1 170 ? -8.065 -10.491 10.203 1.00 94.12 170 THR A O 1
ATOM 1331 N N . GLN A 1 171 ? -5.877 -10.300 10.668 1.00 94.56 171 GLN A N 1
ATOM 1332 C CA . GLN A 1 171 ? -5.976 -10.879 12.012 1.00 94.56 171 GLN A CA 1
ATOM 1333 C C . GLN A 1 171 ? -6.935 -10.090 12.913 1.00 94.56 171 GLN A C 1
ATOM 1335 O O . GLN A 1 171 ? -7.693 -10.685 13.676 1.00 94.56 171 GLN A O 1
ATOM 1340 N N . TRP A 1 172 ? -6.922 -8.758 12.822 1.00 94.81 172 TRP A N 1
ATOM 1341 C CA . TRP A 1 172 ? -7.837 -7.903 13.579 1.00 94.81 172 TRP A CA 1
ATOM 1342 C C . TRP A 1 172 ? -9.290 -8.004 13.096 1.00 94.81 172 TRP A C 1
ATOM 1344 O O . TRP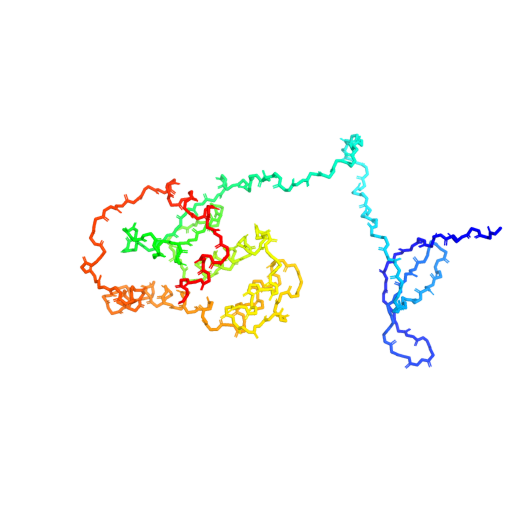 A 1 172 ? -10.198 -8.008 13.921 1.00 94.81 172 TRP A O 1
ATOM 1354 N N . LEU A 1 173 ? -9.526 -8.127 11.786 1.00 92.62 173 LEU A N 1
ATOM 1355 C CA . LEU A 1 173 ? -10.866 -8.343 11.227 1.00 92.62 173 LEU A CA 1
ATOM 1356 C C . LEU A 1 173 ? -11.442 -9.706 11.640 1.00 92.62 173 LEU A C 1
ATOM 1358 O O . LEU A 1 173 ? -12.639 -9.812 11.894 1.00 92.62 173 LEU A O 1
ATOM 1362 N N . GLU A 1 174 ? -10.604 -10.741 11.724 1.00 91.62 174 GLU A N 1
ATOM 1363 C CA . GLU A 1 174 ? -11.008 -12.089 12.146 1.00 91.62 174 GLU A CA 1
ATOM 1364 C C . GLU A 1 174 ? -11.240 -12.197 13.659 1.00 91.62 174 GLU A C 1
ATOM 1366 O O . GLU A 1 174 ? -12.155 -12.896 14.099 1.00 91.62 174 GLU A O 1
ATOM 1371 N N . ASN A 1 175 ? -10.421 -11.516 14.465 1.00 91.06 175 ASN A N 1
ATOM 1372 C CA . ASN A 1 175 ? -10.517 -11.524 15.922 1.00 91.06 175 ASN A CA 1
ATOM 1373 C C . ASN A 1 175 ? -10.273 -10.119 16.505 1.00 91.06 175 ASN A C 1
ATOM 1375 O O . ASN A 1 175 ? -9.168 -9.831 16.980 1.00 91.06 175 ASN A O 1
ATOM 1379 N N . PRO A 1 176 ? -11.292 -9.241 16.492 1.00 86.56 176 PRO A N 1
ATOM 1380 C CA . PRO A 1 176 ? -11.156 -7.869 16.961 1.00 86.56 176 PRO A CA 1
ATOM 1381 C C . PRO A 1 176 ? -10.989 -7.837 18.484 1.00 86.56 176 PRO A C 1
ATOM 1383 O O . PRO A 1 176 ? -11.951 -7.945 19.245 1.00 86.56 176 PRO A O 1
ATOM 1386 N N . GLY A 1 177 ? -9.747 -7.670 18.937 1.00 87.50 177 GLY A N 1
ATOM 1387 C CA . GLY A 1 177 ? -9.402 -7.580 20.356 1.00 87.50 177 GLY A CA 1
ATOM 1388 C C . GLY A 1 177 ? -8.078 -6.864 20.611 1.00 87.50 177 GLY A C 1
ATOM 1389 O O . GLY A 1 177 ? -7.270 -6.680 19.697 1.00 87.50 177 GLY A O 1
ATOM 1390 N N . ASP A 1 178 ? -7.838 -6.486 21.867 1.00 87.62 178 ASP A N 1
ATOM 1391 C CA . ASP A 1 178 ? -6.690 -5.661 22.269 1.00 87.62 178 ASP A CA 1
ATOM 1392 C C . ASP A 1 178 ? -5.340 -6.248 21.835 1.00 87.62 178 ASP A C 1
ATOM 1394 O O . ASP A 1 178 ? -4.451 -5.503 21.439 1.00 87.62 178 ASP A O 1
ATOM 1398 N N . GLU A 1 179 ? -5.182 -7.576 21.835 1.00 90.44 179 GLU A N 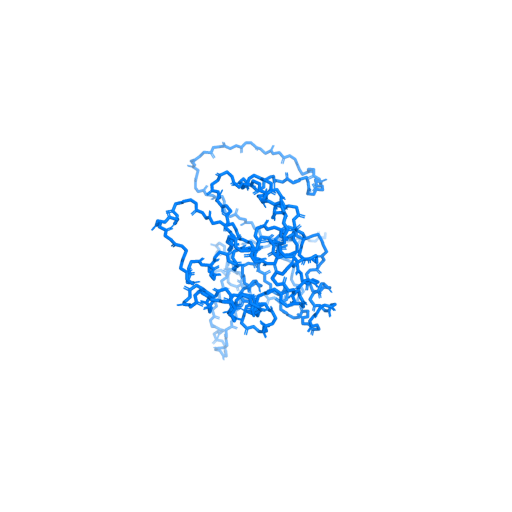1
ATOM 1399 C CA . GLU A 1 179 ? -3.939 -8.223 21.394 1.00 90.44 179 GLU A CA 1
ATOM 1400 C C . GLU A 1 179 ? -3.643 -7.965 19.907 1.00 90.44 179 GLU A C 1
ATOM 1402 O O . GLU A 1 179 ? -2.523 -7.605 19.547 1.00 90.44 179 GLU A O 1
ATOM 1407 N N . SER A 1 180 ? -4.648 -8.121 19.040 1.00 91.56 180 SER A N 1
ATOM 1408 C CA . SER A 1 180 ? -4.518 -7.848 17.602 1.00 91.56 180 SER A CA 1
ATOM 1409 C C . SER A 1 180 ? -4.287 -6.358 17.329 1.00 91.56 180 SER A C 1
ATOM 1411 O O . SER A 1 180 ? -3.435 -6.000 16.518 1.00 91.56 180 SER A O 1
ATOM 1413 N N . LEU A 1 181 ? -4.961 -5.484 18.086 1.00 91.12 181 LEU A N 1
ATOM 1414 C CA . LEU A 1 181 ? -4.780 -4.040 17.987 1.00 91.12 181 LEU A CA 1
ATOM 1415 C C . LEU A 1 181 ? -3.371 -3.615 18.419 1.00 91.12 181 LEU A C 1
ATOM 1417 O O . LEU A 1 181 ? -2.744 -2.814 17.733 1.00 91.12 181 LEU A O 1
ATOM 1421 N N . LEU A 1 182 ? -2.840 -4.174 19.510 1.00 91.75 182 LEU A N 1
ATOM 1422 C CA . LEU A 1 182 ? -1.484 -3.883 19.989 1.00 91.75 182 LEU A CA 1
ATOM 1423 C C . LEU A 1 182 ? -0.417 -4.221 18.941 1.00 91.75 182 LEU A C 1
ATOM 1425 O O . LEU A 1 182 ? 0.546 -3.471 18.792 1.00 91.75 182 LEU A O 1
ATOM 1429 N N . LYS A 1 183 ? -0.610 -5.299 18.168 1.00 92.62 183 LYS A N 1
ATOM 1430 C CA . LYS A 1 183 ? 0.283 -5.647 17.050 1.00 92.62 183 LYS A CA 1
ATOM 1431 C C . LYS A 1 183 ? 0.227 -4.606 15.927 1.00 92.62 183 LYS A C 1
ATOM 1433 O O . LYS A 1 183 ? 1.259 -4.294 15.347 1.00 92.62 183 LYS A O 1
ATOM 1438 N N . MET A 1 184 ? -0.948 -4.038 15.649 1.00 92.50 184 MET A N 1
ATOM 1439 C CA . MET A 1 184 ? -1.129 -3.014 14.609 1.00 92.50 184 MET A CA 1
ATOM 1440 C C . MET A 1 184 ? -0.518 -1.661 14.971 1.00 92.50 184 MET A C 1
ATOM 1442 O O . MET A 1 184 ? -0.073 -0.938 14.079 1.00 92.50 184 MET A O 1
ATOM 1446 N N . ILE A 1 185 ? -0.524 -1.298 16.254 1.00 92.31 185 ILE A N 1
ATOM 1447 C CA . ILE A 1 185 ? -0.118 0.042 16.696 1.00 92.31 185 ILE A CA 1
ATOM 1448 C C . ILE A 1 185 ? 1.324 0.117 17.197 1.00 92.31 185 ILE A C 1
ATOM 1450 O O . ILE A 1 185 ? 1.815 1.222 17.402 1.00 92.31 185 ILE A O 1
ATOM 1454 N N . HIS A 1 186 ? 2.010 -1.015 17.385 1.00 88.06 186 HIS A N 1
ATOM 1455 C CA . HIS A 1 186 ? 3.398 -1.038 17.846 1.00 88.06 186 HIS A CA 1
ATOM 1456 C C . HIS A 1 186 ? 4.295 -0.104 16.999 1.00 88.06 186 HIS A C 1
ATOM 1458 O O . HIS A 1 186 ? 4.219 -0.148 15.770 1.00 88.06 186 HIS A O 1
ATOM 1464 N N . PRO A 1 187 ? 5.168 0.719 17.617 1.00 86.94 187 PRO A N 1
ATOM 1465 C CA . PRO A 1 187 ? 5.545 0.732 19.039 1.00 86.94 187 PRO A CA 1
ATOM 1466 C C . PRO A 1 187 ? 4.637 1.569 19.960 1.00 86.94 187 PRO A C 1
ATOM 1468 O O . PRO A 1 187 ? 4.975 1.761 21.126 1.00 86.94 187 PRO A O 1
ATOM 1471 N N . LEU A 1 188 ? 3.507 2.082 19.468 1.00 87.12 188 LEU A N 1
ATOM 1472 C CA . LEU A 1 188 ? 2.552 2.860 20.261 1.00 87.12 188 LEU A CA 1
ATOM 1473 C C . LEU A 1 188 ? 1.752 1.970 21.222 1.00 87.12 188 LEU A C 1
ATOM 1475 O O . LEU A 1 188 ? 1.651 0.753 21.065 1.00 87.12 188 LEU A O 1
ATOM 1479 N N . SER A 1 189 ? 1.136 2.604 22.213 1.00 86.81 189 SER A N 1
ATOM 1480 C CA . SER A 1 189 ? 0.179 1.999 23.131 1.00 86.81 189 SER A CA 1
ATOM 1481 C C . SER A 1 189 ? -1.246 2.475 22.844 1.00 86.81 189 SER A C 1
ATOM 1483 O O . SER A 1 189 ? -1.471 3.508 22.217 1.00 86.81 189 SER A O 1
ATOM 1485 N N . ILE A 1 190 ? -2.243 1.765 23.378 1.00 84.88 190 ILE A N 1
ATOM 1486 C CA . ILE A 1 190 ? -3.660 2.165 23.270 1.00 84.88 190 ILE A CA 1
ATOM 1487 C C . ILE A 1 190 ? -3.892 3.571 23.859 1.00 84.88 190 ILE A C 1
ATOM 1489 O O . ILE A 1 190 ? -4.778 4.300 23.416 1.00 84.88 190 ILE A O 1
ATOM 1493 N N . ASN A 1 191 ? -3.081 3.989 24.838 1.00 83.00 191 ASN A N 1
ATOM 1494 C CA . ASN A 1 191 ? -3.184 5.327 25.420 1.00 83.00 191 ASN A CA 1
ATOM 1495 C C . ASN A 1 191 ? -2.753 6.439 24.458 1.00 83.00 191 ASN A C 1
ATOM 1497 O O . ASN A 1 191 ? -3.226 7.561 24.618 1.00 83.00 191 ASN A O 1
ATOM 1501 N N . ASP A 1 192 ? -1.920 6.121 23.468 1.00 81.81 192 ASP A N 1
ATOM 1502 C CA . ASP A 1 192 ? -1.426 7.065 22.462 1.00 81.81 192 ASP A CA 1
ATOM 1503 C C . ASP A 1 192 ? -2.435 7.279 21.323 1.00 81.81 192 ASP A C 1
ATOM 1505 O O . ASP A 1 192 ? -2.285 8.190 20.515 1.00 81.81 192 ASP A O 1
ATOM 1509 N N . LEU A 1 193 ? -3.503 6.473 21.274 1.00 80.88 193 LEU A N 1
ATOM 1510 C CA . LEU A 1 193 ? -4.607 6.613 20.319 1.00 80.88 193 LEU A CA 1
ATOM 1511 C C . LEU A 1 193 ? -5.666 7.632 20.775 1.00 80.88 193 LEU A C 1
ATOM 1513 O O . LEU A 1 193 ? -6.751 7.700 20.189 1.00 80.88 193 LEU A O 1
ATOM 1517 N N . LYS A 1 194 ? -5.398 8.403 21.835 1.00 66.62 194 LYS A N 1
ATOM 1518 C CA . LYS A 1 194 ? -6.343 9.377 22.389 1.00 66.62 194 LYS A CA 1
ATOM 1519 C C . LYS A 1 194 ? -6.313 10.681 21.584 1.00 66.62 194 LYS A C 1
ATOM 1521 O O . LYS A 1 194 ? -5.266 11.293 21.442 1.00 66.62 194 LYS A O 1
ATOM 1526 N N . GLU A 1 195 ? -7.515 11.102 21.180 1.00 62.28 195 GLU A N 1
ATOM 1527 C CA . GLU A 1 195 ? -7.897 12.392 20.571 1.00 62.28 195 GLU A CA 1
ATOM 1528 C C . GLU A 1 195 ? -7.891 12.487 19.031 1.00 62.28 195 GLU A C 1
ATOM 1530 O O . GLU A 1 195 ? -6.996 12.012 18.345 1.00 62.28 195 GLU A O 1
ATOM 1535 N N . GLY A 1 196 ? -8.947 13.130 18.504 1.00 64.38 196 GLY A N 1
ATOM 1536 C CA . GLY A 1 196 ? -9.069 13.587 17.114 1.00 64.38 196 GLY A CA 1
ATOM 1537 C C . GLY A 1 196 ? -9.486 12.528 16.091 1.00 64.38 196 GLY A C 1
ATOM 1538 O O . GLY A 1 196 ? -8.642 11.957 15.415 1.00 64.38 196 GLY A O 1
ATOM 1539 N N . ARG A 1 197 ? -10.794 12.308 15.894 1.00 73.75 197 ARG A N 1
ATOM 1540 C CA . ARG A 1 197 ? -11.271 11.624 14.677 1.00 73.75 197 ARG A CA 1
ATOM 1541 C C . ARG A 1 197 ? -11.236 12.616 13.521 1.00 73.75 197 ARG A C 1
ATOM 1543 O O . ARG A 1 197 ? -11.807 13.698 13.641 1.00 73.75 197 ARG A O 1
ATOM 1550 N N . VAL A 1 198 ? -10.581 12.239 12.432 1.00 82.38 198 VAL A N 1
ATOM 1551 C CA . VAL A 1 198 ? -10.648 12.986 11.172 1.00 82.38 198 VAL A CA 1
ATOM 1552 C C . VAL A 1 198 ? -11.909 12.606 10.400 1.00 82.38 198 VAL A C 1
ATOM 1554 O O . VAL A 1 198 ? -12.436 11.504 10.585 1.00 82.38 198 VAL A O 1
ATOM 1557 N N . SER A 1 199 ? -12.407 13.518 9.564 1.00 86.62 199 SER A N 1
ATOM 1558 C CA . SER A 1 199 ? -13.500 13.199 8.640 1.00 86.62 199 SER A CA 1
ATOM 1559 C C . SER A 1 199 ? -13.009 12.307 7.497 1.00 86.62 199 SER A C 1
ATOM 1561 O O . SER A 1 199 ? -11.805 12.210 7.239 1.00 86.62 199 SER A O 1
ATOM 1563 N N . ASP A 1 200 ? -13.936 11.664 6.790 1.00 85.62 200 ASP A N 1
ATOM 1564 C CA . ASP A 1 200 ? -13.587 10.801 5.661 1.00 85.62 200 ASP A CA 1
ATOM 1565 C C . ASP A 1 200 ? -12.973 11.609 4.501 1.00 85.62 200 ASP A C 1
ATOM 1567 O O . ASP A 1 200 ? -12.102 11.098 3.797 1.00 85.62 200 ASP A O 1
ATOM 1571 N N . GLU A 1 201 ? -13.339 12.888 4.347 1.00 87.31 201 GLU A N 1
ATOM 1572 C CA . GLU A 1 201 ? -12.725 13.826 3.395 1.00 87.31 201 GLU A CA 1
ATOM 1573 C C . GLU A 1 201 ? -11.282 14.160 3.770 1.00 87.31 201 GLU A C 1
ATOM 1575 O O . GLU A 1 201 ? -10.414 14.169 2.901 1.00 87.31 201 GLU A O 1
ATOM 1580 N N . GLN A 1 202 ? -11.011 14.393 5.058 1.00 89.06 202 GLN A N 1
ATOM 1581 C CA . GLN A 1 202 ? -9.647 14.616 5.540 1.00 89.06 202 GLN A CA 1
ATOM 1582 C C . GLN A 1 202 ? -8.784 13.373 5.325 1.00 89.06 202 GLN A C 1
ATOM 1584 O O . GLN A 1 202 ? -7.669 13.482 4.828 1.00 89.06 202 GLN A O 1
ATOM 1589 N N . LEU A 1 203 ? -9.308 12.182 5.634 1.00 89.88 203 LEU A N 1
ATOM 1590 C CA . LEU A 1 203 ? -8.617 10.924 5.353 1.00 89.88 203 LEU A CA 1
ATOM 1591 C C . LEU A 1 203 ? -8.370 10.741 3.850 1.00 89.88 203 LEU A C 1
ATOM 1593 O O . LEU A 1 203 ? -7.307 10.275 3.451 1.00 89.88 203 LEU A O 1
ATOM 1597 N N . LYS A 1 204 ? -9.335 11.114 3.008 1.00 90.38 204 LYS A N 1
ATOM 1598 C CA . LYS A 1 204 ? -9.194 11.014 1.554 1.00 90.38 204 LYS A CA 1
ATOM 1599 C C . LYS A 1 204 ? -8.072 11.908 1.052 1.00 90.38 204 LYS A C 1
ATOM 1601 O O . LYS A 1 204 ? -7.244 11.435 0.285 1.00 90.38 204 LYS A O 1
ATOM 1606 N N . GLN A 1 205 ? -8.026 13.150 1.524 1.00 90.06 205 GLN A N 1
ATOM 1607 C CA . GLN A 1 205 ? -6.950 14.080 1.209 1.00 90.06 205 GLN A CA 1
ATOM 1608 C C . GLN A 1 205 ? -5.595 13.564 1.712 1.00 90.06 205 GLN A C 1
ATOM 1610 O O . GLN A 1 205 ? -4.625 13.577 0.967 1.00 90.06 205 GLN A O 1
ATOM 1615 N N . GLU A 1 206 ? -5.525 13.036 2.939 1.00 91.81 206 GLU A N 1
ATOM 1616 C CA . GLU A 1 206 ? -4.288 12.452 3.477 1.00 91.81 206 GLU A CA 1
ATOM 1617 C C . GLU A 1 206 ? -3.777 11.269 2.642 1.00 91.81 206 GLU A C 1
ATOM 1619 O O . GLU A 1 206 ? -2.568 11.114 2.486 1.00 91.81 206 GLU A O 1
ATOM 1624 N N . LEU A 1 207 ? -4.674 10.420 2.131 1.00 91.31 207 LEU A N 1
ATOM 1625 C CA . LEU A 1 207 ? -4.314 9.289 1.270 1.00 91.31 207 LEU A CA 1
ATOM 1626 C C . LEU A 1 207 ? -3.977 9.721 -0.159 1.00 91.31 207 LEU A C 1
ATOM 1628 O O . LEU A 1 207 ? -3.173 9.061 -0.809 1.00 91.31 207 LEU A O 1
ATOM 1632 N N . ASP A 1 208 ? -4.579 10.805 -0.636 1.00 89.25 208 ASP A N 1
ATOM 1633 C CA . ASP A 1 208 ? -4.271 11.404 -1.930 1.00 89.25 208 ASP A CA 1
ATOM 1634 C C . ASP A 1 208 ? -2.887 12.077 -1.918 1.00 89.25 208 ASP A C 1
ATOM 1636 O O . ASP A 1 208 ? -2.080 11.883 -2.819 1.00 89.25 208 ASP A O 1
ATOM 1640 N N . GLU A 1 209 ? -2.544 12.804 -0.860 1.00 91.12 209 GLU A N 1
ATOM 1641 C CA . GLU A 1 209 ? -1.238 13.465 -0.725 1.00 91.12 209 GLU A CA 1
ATOM 1642 C C . GLU A 1 209 ? -0.095 12.504 -0.343 1.00 91.12 209 GLU A C 1
ATOM 1644 O O . GLU A 1 209 ? 1.070 12.905 -0.335 1.00 91.12 209 GLU A O 1
ATOM 1649 N N . LEU A 1 210 ? -0.398 11.242 -0.021 1.00 93.56 210 LEU A N 1
ATOM 1650 C CA . LEU A 1 210 ? 0.595 10.258 0.406 1.00 93.56 210 LEU A CA 1
ATOM 1651 C C . LEU A 1 210 ? 1.552 9.900 -0.741 1.00 93.56 210 LEU A C 1
ATOM 1653 O O . LEU A 1 210 ? 1.134 9.388 -1.779 1.00 93.56 210 LEU A O 1
ATOM 1657 N N . SER A 1 211 ? 2.852 10.106 -0.526 1.00 93.81 211 SER A N 1
ATOM 1658 C CA . SER A 1 211 ? 3.886 9.652 -1.455 1.00 93.81 211 SER A CA 1
ATOM 1659 C C . SER A 1 211 ? 4.271 8.190 -1.209 1.00 93.81 211 SER A C 1
ATOM 1661 O O . SER A 1 211 ? 4.068 7.642 -0.120 1.00 93.81 211 SER A O 1
ATOM 1663 N N . LEU A 1 212 ? 4.862 7.542 -2.220 1.00 94.50 212 LEU A N 1
ATOM 1664 C CA . LEU A 1 212 ? 5.392 6.188 -2.058 1.00 94.50 212 LEU A CA 1
ATOM 1665 C C . LEU A 1 212 ? 6.520 6.149 -1.016 1.00 94.50 212 LEU A C 1
ATOM 1667 O O . LEU A 1 212 ? 6.556 5.233 -0.206 1.00 94.50 212 LEU A O 1
ATOM 1671 N N . GLU A 1 213 ? 7.424 7.130 -1.013 1.00 94.69 213 GLU A N 1
ATOM 1672 C CA . GLU A 1 213 ? 8.558 7.164 -0.078 1.00 94.69 213 GLU A CA 1
ATOM 1673 C C . GLU A 1 213 ? 8.097 7.305 1.376 1.00 94.69 213 GLU A C 1
ATOM 1675 O O . GLU A 1 213 ? 8.545 6.530 2.223 1.00 94.69 213 GLU A O 1
ATOM 1680 N N . ASP A 1 214 ? 7.152 8.214 1.645 1.00 94.56 214 ASP A N 1
ATOM 1681 C CA . ASP A 1 214 ? 6.566 8.380 2.982 1.00 94.56 214 ASP A CA 1
ATOM 1682 C C . ASP A 1 214 ? 5.863 7.099 3.432 1.00 94.56 214 ASP A C 1
ATOM 1684 O O . ASP A 1 214 ? 5.941 6.699 4.592 1.00 94.56 214 ASP A O 1
ATOM 1688 N N . PHE A 1 215 ? 5.167 6.435 2.506 1.00 96.38 215 PHE A N 1
ATOM 1689 C CA . PHE A 1 215 ? 4.506 5.172 2.789 1.00 96.38 215 PHE A CA 1
ATOM 1690 C C . PHE A 1 215 ? 5.501 4.070 3.178 1.00 96.38 215 PHE A C 1
ATOM 1692 O O . PHE A 1 215 ? 5.292 3.400 4.190 1.00 96.38 215 PHE A O 1
ATOM 1699 N N . LEU A 1 216 ? 6.579 3.900 2.406 1.00 94.81 216 LEU A N 1
ATOM 1700 C CA . LEU A 1 216 ? 7.590 2.868 2.649 1.00 94.81 216 LEU A CA 1
ATOM 1701 C C . LEU A 1 216 ? 8.399 3.120 3.926 1.00 94.81 216 LEU A C 1
ATOM 1703 O O . LEU A 1 216 ? 8.784 2.164 4.589 1.00 94.81 216 LEU A O 1
ATOM 1707 N N . GLU A 1 217 ? 8.622 4.379 4.306 1.00 93.69 217 GLU A N 1
ATOM 1708 C CA . GLU A 1 217 ? 9.308 4.730 5.557 1.00 93.69 217 GLU A CA 1
ATOM 1709 C C . GLU A 1 217 ? 8.527 4.307 6.815 1.00 93.69 217 GLU A C 1
ATOM 1711 O O . GLU A 1 217 ? 9.118 4.130 7.879 1.00 93.69 217 GLU A O 1
ATOM 1716 N N . MET A 1 218 ? 7.207 4.113 6.710 1.00 92.50 218 MET A N 1
ATOM 1717 C CA . MET A 1 218 ? 6.355 3.711 7.837 1.00 92.50 218 MET A CA 1
ATOM 1718 C C . MET A 1 218 ? 6.160 2.194 7.987 1.00 92.50 218 MET A C 1
ATOM 1720 O O . MET A 1 218 ? 5.478 1.775 8.935 1.00 92.50 218 MET A O 1
ATOM 1724 N N . LEU A 1 219 ? 6.642 1.374 7.048 1.00 89.94 219 LEU A N 1
ATOM 1725 C CA . LEU A 1 219 ? 6.457 -0.083 7.090 1.00 89.94 219 LEU A CA 1
ATOM 1726 C C . LEU A 1 219 ? 7.267 -0.713 8.223 1.00 89.94 219 LEU A C 1
ATOM 1728 O O . LEU A 1 219 ? 6.591 -1.396 9.036 1.00 89.94 219 LEU A O 1
#